Protein AF-A0A3D1VL21-F1 (afdb_monomer_lite)

Radius of gyration: 22.99 Å; chains: 1; bounding box: 66×50×60 Å

Foldseek 3Di:
DYDDDDDDDDDDDDDDDDDDDDDVVVVVVVVVVCVLDDDDPDPPPVCLVQDDDDPDDDDQQHWDWDDPDPDDSPPTDIDGPPDRDDADDLLLCLLLQLLQQLFAVWGKDFRHAPPDPDLSNCSQVQSVQQQWDWDDDGRIIITHHGAGDATEEECASPLLCQLSSLLSNQLGAAKHKYFAQDDDPVSVVVVVLSQVQCVQQVFHWDDDNGTIMGHHDNATAADEGSDDLDPSSQSSLLSNCSRHLDYHDDDPPHNCCVPPVCSVVVSVVVPRPSDD

Sequence (276 aa):
MEGYSASPAVCTMIQSHFPSPRNPICLTVKRCIMIIFRPIQGTVSALHSIAAQPEGCLTPGGVLFRNEGQGHPFSGQYILPNSIPHEGDWYYAAPFLCAGALAGKGVTVTGLQTDSVQNEKSILFCLALAGAQVKTKKENVSVSKGETYPIYIELKTCPRLMPLLAVTACGIEGKSTLSFPVQTEGEKEKTAALVALIASLGGTAKIISDGLEIHGTGALVGGKAQVNEDPDLMMAAVLASVISTSPVEIPKDDILTRIFPTFRAEWNRLQIDQNH

Secondary structure (DSSP, 8-state):
-----------------------TTHHHHHHHHHTT-S--TTTTGGGTTTT--STT---TT--EEE--SSS-TT--EEE--S----PPPHHHHHHHHHHHHHSTT-EEEES--TT---GGGGHHHHHHHTT-EEEEETTEEEEE-------EEE-TT-GGGHHHHHHHHHTSSEEEEEE-S---HHHHHHHHHHHHHHHHTT-EEEEETTEEEEEE-S-B--EE----S-HHHHHHHHHHTTTBSSPEE--SS-HHHHHSTTHHHHHHHT------

Structure (mmCIF, N/CA/C/O backbone):
data_AF-A0A3D1VL21-F1
#
_entry.id   AF-A0A3D1VL21-F1
#
loop_
_atom_site.group_PDB
_atom_site.id
_atom_site.type_symbol
_atom_site.label_atom_id
_atom_site.label_alt_id
_atom_site.label_comp_id
_atom_site.label_asym_id
_atom_site.label_entity_id
_atom_site.label_seq_id
_atom_site.pdbx_PDB_ins_code
_atom_site.Cartn_x
_atom_site.Cartn_y
_atom_site.Cartn_z
_atom_site.occupancy
_atom_site.B_iso_or_equiv
_atom_site.auth_seq_id
_atom_site.auth_comp_id
_atom_site.auth_asym_id
_atom_site.auth_atom_id
_atom_site.pdbx_PDB_model_num
ATOM 1 N N . MET A 1 1 ? 10.006 16.884 -44.157 1.00 28.58 1 MET A N 1
ATOM 2 C CA . MET A 1 1 ? 11.181 16.420 -44.919 1.00 28.58 1 MET A CA 1
ATOM 3 C C . MET A 1 1 ? 12.304 16.340 -43.898 1.00 28.58 1 MET A C 1
ATOM 5 O O . MET A 1 1 ? 12.585 17.354 -43.280 1.00 28.58 1 MET A O 1
ATOM 9 N N . GLU A 1 2 ? 12.580 15.148 -43.366 1.00 24.69 2 GLU A N 1
ATOM 10 C CA . GL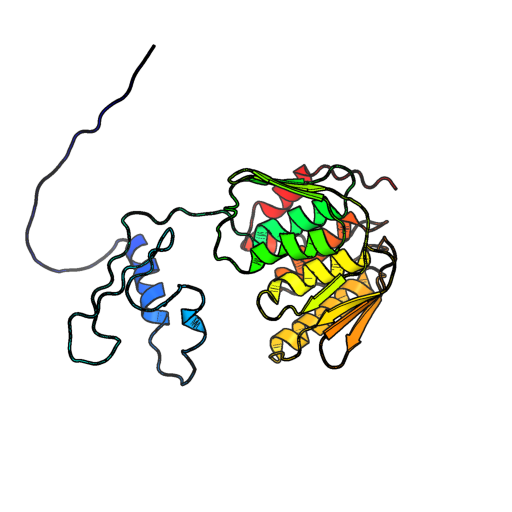U A 1 2 ? 13.505 14.148 -43.951 1.00 24.69 2 GLU A CA 1
ATOM 11 C C . GLU A 1 2 ? 14.975 14.606 -43.812 1.00 24.69 2 GLU A C 1
ATOM 13 O O . GLU A 1 2 ? 15.275 15.751 -44.117 1.00 24.69 2 GLU A O 1
ATOM 18 N N . GLY A 1 3 ? 15.924 13.791 -43.336 1.00 22.84 3 GLY A N 1
ATOM 19 C CA . GLY A 1 3 ? 15.842 12.362 -43.007 1.00 22.84 3 GLY A CA 1
ATOM 20 C C . GLY A 1 3 ? 17.021 11.850 -42.159 1.00 22.84 3 GLY A C 1
ATOM 21 O O . GLY A 1 3 ? 17.638 12.601 -41.412 1.00 22.84 3 GLY A O 1
ATOM 22 N N . TYR A 1 4 ? 17.264 10.540 -42.237 1.00 24.58 4 TYR A N 1
ATOM 23 C CA . TYR A 1 4 ? 18.132 9.735 -41.357 1.00 24.58 4 TYR A CA 1
ATOM 24 C C . TYR A 1 4 ? 19.642 9.756 -41.702 1.00 24.58 4 TYR A C 1
ATOM 26 O O . TYR A 1 4 ? 20.025 10.112 -42.814 1.00 24.58 4 TYR A O 1
ATOM 34 N N . SER A 1 5 ? 20.443 9.147 -40.804 1.00 22.59 5 SER A N 1
ATOM 35 C CA . SER A 1 5 ? 21.818 8.608 -41.006 1.00 22.59 5 SER A CA 1
ATOM 36 C C . SER A 1 5 ? 22.988 9.625 -40.945 1.00 22.59 5 SER A C 1
ATOM 38 O O . SER A 1 5 ? 22.779 10.802 -41.201 1.00 22.59 5 SER A O 1
ATOM 40 N N . ALA A 1 6 ? 24.236 9.281 -40.573 1.00 22.47 6 ALA A N 1
ATOM 41 C CA . ALA A 1 6 ? 24.845 8.009 -40.136 1.00 22.47 6 ALA A CA 1
ATOM 42 C C . ALA A 1 6 ? 26.048 8.244 -39.173 1.00 22.47 6 ALA A C 1
ATOM 44 O O . ALA A 1 6 ? 26.537 9.362 -39.044 1.00 22.47 6 ALA A O 1
ATOM 45 N N . SER A 1 7 ? 26.561 7.174 -38.546 1.00 32.62 7 SER A N 1
ATOM 46 C CA . SER A 1 7 ? 27.879 7.131 -37.861 1.00 32.62 7 SER A CA 1
ATOM 47 C C . SER A 1 7 ? 29.050 7.206 -38.862 1.00 32.62 7 SER A C 1
ATOM 49 O O . SER A 1 7 ? 28.868 6.775 -40.004 1.00 32.62 7 SER A O 1
ATOM 51 N N . PRO A 1 8 ? 30.252 7.685 -38.463 1.00 26.92 8 PRO A N 1
ATOM 52 C CA . PRO A 1 8 ? 31.437 6.819 -38.645 1.00 26.92 8 PRO A CA 1
ATOM 53 C C . PRO A 1 8 ? 32.616 6.971 -37.642 1.00 26.92 8 PRO A C 1
ATOM 55 O O . PRO A 1 8 ? 33.025 8.082 -37.330 1.00 26.92 8 PRO A O 1
ATOM 58 N N . ALA A 1 9 ? 33.255 5.821 -37.336 1.00 22.77 9 ALA A N 1
ATOM 59 C CA . ALA A 1 9 ? 34.680 5.581 -36.970 1.00 22.77 9 ALA A CA 1
ATOM 60 C C . ALA A 1 9 ? 35.278 6.285 -35.711 1.00 22.77 9 ALA A C 1
ATOM 62 O O . ALA A 1 9 ? 34.884 7.379 -35.342 1.00 22.77 9 ALA A O 1
ATOM 63 N N . VAL A 1 10 ? 36.191 5.691 -34.919 1.00 22.95 10 VAL A N 1
ATOM 64 C CA . VAL A 1 10 ? 37.642 5.394 -35.134 1.00 22.95 10 VAL A CA 1
ATOM 65 C C . VAL A 1 10 ? 38.143 4.678 -33.835 1.00 22.95 10 VAL A C 1
ATOM 67 O O . VAL A 1 10 ? 37.663 5.053 -32.771 1.00 22.95 10 VAL A O 1
ATOM 70 N N . CYS A 1 11 ? 39.064 3.694 -33.740 1.00 20.92 11 CYS A N 1
ATOM 71 C CA . CYS A 1 11 ? 39.907 2.939 -34.690 1.00 20.92 11 CYS A CA 1
ATOM 72 C C . CYS A 1 11 ? 40.351 1.546 -34.134 1.00 20.92 11 CYS A C 1
ATOM 74 O O . CYS A 1 11 ? 40.317 1.319 -32.932 1.00 20.92 11 CYS A O 1
ATOM 76 N N . THR A 1 12 ? 40.833 0.684 -35.042 1.00 22.69 12 THR A N 1
ATOM 77 C CA . THR A 1 12 ? 41.956 -0.303 -35.021 1.00 22.69 12 THR A CA 1
ATOM 78 C C . THR A 1 12 ? 42.471 -1.023 -33.743 1.00 22.69 12 THR A C 1
ATOM 80 O O . THR A 1 12 ? 42.678 -0.445 -32.684 1.00 22.69 12 THR A O 1
ATOM 83 N N . MET A 1 13 ? 42.818 -2.310 -33.937 1.00 24.30 13 MET A N 1
ATOM 84 C CA . MET A 1 13 ? 43.454 -3.267 -33.003 1.00 24.30 13 MET A CA 1
ATOM 85 C C . MET A 1 13 ? 44.808 -2.847 -32.389 1.00 24.30 13 MET A C 1
ATOM 87 O O . MET A 1 13 ? 45.655 -2.320 -33.105 1.00 24.30 13 MET A O 1
ATOM 91 N N . ILE A 1 14 ? 45.086 -3.303 -31.153 1.00 21.84 14 ILE A N 1
ATOM 92 C CA . ILE A 1 14 ? 46.436 -3.659 -30.647 1.00 21.84 14 ILE A CA 1
ATOM 93 C C . ILE A 1 14 ? 46.346 -4.938 -29.781 1.00 21.84 14 ILE A C 1
ATOM 95 O O . ILE A 1 14 ? 45.373 -5.137 -29.055 1.00 21.84 14 ILE A O 1
ATOM 99 N N . GLN A 1 15 ? 47.354 -5.815 -29.870 1.00 21.95 15 GLN A N 1
ATOM 100 C CA . GLN A 1 15 ? 47.454 -7.087 -29.136 1.00 21.95 15 GLN A CA 1
ATOM 101 C C . GLN A 1 15 ? 48.057 -6.940 -27.722 1.00 21.95 15 GLN A C 1
ATOM 103 O O . GLN A 1 15 ? 48.915 -6.098 -27.489 1.00 21.95 15 GLN A O 1
ATOM 108 N N . SER A 1 16 ? 47.662 -7.850 -26.820 1.00 27.77 16 SER A N 1
ATOM 109 C CA . SER A 1 16 ? 48.425 -8.400 -25.675 1.00 27.77 16 SER A CA 1
ATOM 110 C C . SER A 1 16 ? 49.466 -7.527 -24.938 1.00 27.77 16 SER A C 1
ATOM 112 O O . SER A 1 16 ? 50.578 -7.357 -25.434 1.00 27.77 16 SER A O 1
ATOM 114 N N . HIS A 1 17 ? 49.185 -7.171 -23.677 1.00 22.23 17 HIS A N 1
ATOM 115 C CA . HIS A 1 17 ? 49.926 -7.585 -22.458 1.00 22.23 17 HIS A CA 1
ATOM 116 C C . HIS A 1 17 ? 49.347 -6.866 -21.216 1.00 22.23 17 HIS A C 1
ATOM 118 O O . HIS A 1 17 ? 48.951 -5.706 -21.294 1.00 22.23 17 HIS A O 1
ATOM 124 N N . PHE A 1 18 ? 49.295 -7.538 -20.058 1.00 29.48 18 PHE A N 1
ATOM 125 C CA . PHE A 1 18 ? 48.957 -6.899 -18.772 1.00 29.48 18 PHE A CA 1
ATOM 126 C C . PHE A 1 18 ? 50.100 -5.965 -18.333 1.00 29.48 18 PHE A C 1
ATOM 128 O O . PHE A 1 18 ? 51.261 -6.368 -18.413 1.00 29.48 18 PHE A O 1
ATOM 135 N N . PRO A 1 19 ? 49.798 -4.750 -17.832 1.00 26.19 19 PRO A N 1
ATOM 136 C CA . PRO A 1 19 ? 49.662 -4.591 -16.378 1.00 26.19 19 PRO A CA 1
ATOM 137 C C . PRO A 1 19 ? 48.550 -3.615 -15.924 1.00 26.19 19 PRO A C 1
ATOM 139 O O . PRO A 1 19 ? 47.963 -2.870 -16.700 1.00 26.19 19 PRO A O 1
ATOM 142 N N . SER A 1 20 ? 48.256 -3.629 -14.620 1.00 26.70 20 SER A N 1
ATOM 143 C CA . SER A 1 20 ? 47.358 -2.672 -13.933 1.00 26.70 20 SER A CA 1
ATOM 144 C C . SER A 1 20 ? 48.108 -1.386 -13.500 1.00 26.70 20 SER A C 1
ATOM 146 O O . SER A 1 20 ? 49.334 -1.389 -13.622 1.00 26.70 20 SER A O 1
ATOM 148 N N . PRO A 1 21 ? 47.477 -0.350 -12.883 1.00 42.19 21 PRO A N 1
ATOM 149 C CA . PRO A 1 21 ? 46.052 -0.170 -12.546 1.00 42.19 21 PRO A CA 1
ATOM 150 C C . PRO A 1 21 ? 45.477 1.244 -12.863 1.00 42.19 21 PRO A C 1
ATOM 152 O O . PRO A 1 21 ? 46.169 2.112 -13.379 1.00 42.19 21 PRO A O 1
ATOM 155 N N . ARG A 1 22 ? 44.237 1.485 -12.387 1.00 29.78 22 ARG A N 1
ATOM 156 C CA . ARG A 1 22 ? 43.481 2.764 -12.249 1.00 29.78 22 ARG A CA 1
ATOM 157 C C . ARG A 1 22 ? 42.475 3.095 -13.362 1.00 29.78 22 ARG A C 1
ATOM 159 O O . ARG A 1 22 ? 42.729 3.919 -14.230 1.00 29.78 22 ARG A O 1
ATOM 166 N N . ASN A 1 23 ? 41.260 2.561 -13.221 1.00 28.84 23 ASN A N 1
ATOM 167 C CA . ASN A 1 23 ? 40.044 3.219 -13.714 1.00 28.84 23 ASN A CA 1
ATOM 168 C C . ASN A 1 23 ? 38.844 2.794 -12.827 1.00 28.84 23 ASN A C 1
ATOM 170 O O . ASN A 1 23 ? 38.584 1.589 -12.733 1.00 28.84 23 ASN A O 1
ATOM 174 N N . PRO A 1 24 ? 38.150 3.705 -12.109 1.00 28.39 24 PRO A N 1
ATOM 175 C CA . PRO A 1 24 ? 37.246 3.324 -11.011 1.00 28.39 24 PRO A CA 1
ATOM 176 C C . PRO A 1 24 ? 35.958 2.608 -11.450 1.00 28.39 24 PRO A C 1
ATOM 178 O O . PRO A 1 24 ? 35.375 1.875 -10.656 1.00 28.39 24 PRO A O 1
ATOM 181 N N . ILE A 1 25 ? 35.544 2.744 -12.713 1.00 31.62 25 ILE A N 1
ATOM 182 C CA . ILE A 1 25 ? 34.299 2.154 -13.239 1.00 31.62 25 ILE A CA 1
ATOM 183 C C . ILE A 1 25 ? 34.390 0.615 -13.356 1.00 31.62 25 ILE A C 1
ATOM 185 O O . ILE A 1 25 ? 33.400 -0.091 -13.177 1.00 31.62 25 ILE A O 1
ATOM 189 N N . CYS A 1 26 ? 35.590 0.062 -13.570 1.00 27.66 26 CYS A N 1
ATOM 190 C CA . CYS A 1 26 ? 35.797 -1.384 -13.745 1.00 27.66 26 CYS A CA 1
ATOM 191 C C . CYS A 1 26 ? 35.662 -2.192 -12.430 1.00 27.66 26 CYS A C 1
ATOM 193 O O . CYS A 1 26 ? 35.469 -3.408 -12.451 1.00 27.66 26 CYS A O 1
ATOM 195 N N . LEU A 1 27 ? 35.748 -1.537 -11.265 1.00 26.14 27 LEU A N 1
ATOM 196 C CA . LEU A 1 27 ? 35.709 -2.205 -9.957 1.00 26.14 27 LEU A CA 1
ATOM 197 C C . LEU A 1 27 ? 34.295 -2.573 -9.488 1.00 26.14 27 LEU A C 1
ATOM 199 O O . LEU A 1 27 ? 34.150 -3.546 -8.747 1.00 26.14 27 LEU A O 1
ATOM 203 N N . THR A 1 28 ? 33.261 -1.850 -9.924 1.00 30.22 28 THR A N 1
ATOM 204 C CA . THR A 1 28 ? 31.874 -2.085 -9.485 1.00 30.22 28 THR A CA 1
ATOM 205 C C . THR A 1 28 ? 31.334 -3.406 -10.034 1.00 30.22 28 THR A C 1
ATOM 207 O O . THR A 1 28 ? 30.934 -4.271 -9.257 1.00 30.22 28 THR A O 1
ATOM 210 N N . VAL A 1 29 ? 31.449 -3.636 -11.348 1.00 30.91 29 VAL A N 1
ATOM 211 C CA . VAL A 1 29 ? 31.030 -4.900 -11.991 1.00 30.91 29 VAL A CA 1
ATOM 212 C C . VAL A 1 29 ? 31.827 -6.091 -11.443 1.00 30.91 29 VAL A C 1
ATOM 214 O O . VAL A 1 29 ? 31.270 -7.150 -11.153 1.00 30.91 29 VAL A O 1
ATOM 217 N N . LYS A 1 30 ? 33.133 -5.903 -11.203 1.00 25.52 30 LYS A N 1
ATOM 218 C CA . LYS A 1 30 ? 34.009 -6.946 -10.649 1.00 25.52 30 LYS A CA 1
ATOM 219 C C . LYS A 1 30 ? 33.686 -7.291 -9.186 1.00 25.52 30 LYS A C 1
ATOM 221 O O . LYS A 1 30 ? 33.921 -8.423 -8.770 1.00 25.52 30 LYS A O 1
ATOM 226 N N . ARG A 1 31 ? 33.114 -6.357 -8.411 1.00 23.89 31 ARG A N 1
ATOM 227 C CA . ARG A 1 31 ? 32.585 -6.624 -7.060 1.00 23.89 31 ARG A CA 1
ATOM 228 C C . ARG A 1 31 ? 31.262 -7.385 -7.089 1.00 23.89 31 ARG A C 1
ATOM 230 O O . ARG A 1 31 ? 31.136 -8.337 -6.327 1.00 23.89 31 ARG A O 1
ATOM 237 N N . CYS A 1 32 ? 30.328 -7.031 -7.974 1.00 30.30 32 CYS A N 1
ATOM 238 C CA . CYS A 1 32 ? 29.046 -7.737 -8.092 1.00 30.30 32 CYS A CA 1
ATOM 239 C C . CYS A 1 32 ? 29.228 -9.235 -8.391 1.00 30.30 32 CYS A C 1
ATOM 241 O O . CYS A 1 32 ? 28.560 -10.061 -7.779 1.00 30.30 32 CYS A O 1
ATOM 243 N N . ILE A 1 33 ? 30.189 -9.598 -9.248 1.00 33.44 33 ILE A N 1
ATOM 244 C CA . ILE A 1 33 ? 30.465 -11.004 -9.589 1.00 33.44 33 ILE A CA 1
ATOM 245 C C . ILE A 1 33 ? 31.157 -11.761 -8.435 1.00 33.44 33 ILE A C 1
ATOM 247 O O . ILE A 1 33 ? 30.841 -12.924 -8.193 1.00 33.44 33 ILE A O 1
ATOM 251 N N . MET A 1 34 ? 32.062 -11.129 -7.673 1.00 25.53 34 MET A N 1
ATOM 252 C CA . MET A 1 34 ? 32.751 -11.815 -6.562 1.00 25.53 34 MET A CA 1
ATOM 253 C C . MET A 1 34 ? 31.887 -12.031 -5.310 1.00 25.53 34 MET A C 1
ATOM 255 O O . MET A 1 34 ? 32.193 -12.926 -4.525 1.00 25.53 34 MET A O 1
ATOM 259 N N . ILE A 1 35 ? 30.813 -11.260 -5.105 1.00 31.09 35 ILE A N 1
ATOM 260 C CA . ILE A 1 35 ? 29.916 -11.440 -3.945 1.00 31.09 35 ILE A CA 1
ATOM 261 C C . ILE A 1 35 ? 29.153 -12.780 -4.010 1.00 31.09 35 ILE A C 1
ATOM 263 O O . ILE A 1 35 ? 28.755 -13.306 -2.974 1.00 31.09 35 ILE A O 1
ATOM 267 N N . ILE A 1 36 ? 29.038 -13.390 -5.195 1.00 35.31 36 ILE A N 1
ATOM 268 C CA . ILE A 1 36 ? 28.381 -14.692 -5.406 1.00 35.31 36 ILE A CA 1
ATOM 269 C C . ILE A 1 36 ? 29.229 -15.872 -4.873 1.00 35.31 36 ILE A C 1
ATOM 271 O O . ILE A 1 36 ? 28.694 -16.948 -4.615 1.00 35.31 36 ILE A O 1
ATOM 275 N N . PHE A 1 37 ? 30.537 -15.684 -4.637 1.00 33.97 37 PHE A N 1
ATOM 276 C CA . PHE A 1 37 ? 31.464 -16.762 -4.266 1.00 33.97 37 PHE A CA 1
ATOM 277 C C . PHE A 1 37 ? 32.124 -16.571 -2.888 1.00 33.97 37 PHE A C 1
ATOM 279 O O . PHE A 1 37 ? 33.331 -16.355 -2.762 1.00 33.97 37 PHE A O 1
ATOM 286 N N . ARG A 1 38 ? 31.337 -16.774 -1.824 1.00 23.94 38 ARG A N 1
ATOM 287 C CA . ARG A 1 38 ? 31.841 -17.296 -0.540 1.00 23.94 38 ARG A CA 1
ATOM 288 C C . ARG A 1 38 ? 31.058 -18.560 -0.159 1.00 23.94 38 ARG A C 1
ATOM 290 O O . ARG A 1 38 ? 29.834 -18.541 -0.253 1.00 23.94 38 ARG A O 1
ATOM 297 N N . PRO A 1 39 ? 31.724 -19.649 0.268 1.00 31.67 39 PRO A N 1
ATOM 298 C CA . PRO A 1 39 ? 31.051 -20.909 0.550 1.00 31.67 39 PRO A CA 1
ATOM 299 C C . PRO A 1 39 ? 30.358 -20.856 1.916 1.00 31.67 39 PRO A C 1
ATOM 301 O O . PRO A 1 39 ? 30.971 -21.111 2.949 1.00 31.67 39 PRO A O 1
ATOM 304 N N . ILE A 1 40 ? 29.066 -20.544 1.909 1.00 29.86 40 ILE A N 1
ATOM 305 C CA . ILE A 1 40 ? 28.139 -20.845 3.003 1.00 29.86 40 ILE A CA 1
ATOM 306 C C . ILE A 1 40 ? 26.951 -21.567 2.363 1.00 29.86 40 ILE A C 1
ATOM 308 O O . ILE A 1 40 ? 26.435 -21.127 1.336 1.00 29.86 40 ILE A O 1
ATOM 312 N N . GLN A 1 41 ? 26.556 -22.711 2.921 1.00 30.11 41 GLN A N 1
ATOM 313 C CA . GLN A 1 41 ? 25.464 -23.533 2.392 1.00 30.11 41 GLN A CA 1
ATOM 314 C C . GLN A 1 41 ? 24.144 -22.742 2.430 1.00 30.11 41 GLN A C 1
ATOM 316 O O . GLN A 1 41 ? 23.599 -22.507 3.503 1.00 30.11 41 GLN A O 1
ATOM 321 N N . GLY A 1 42 ? 23.649 -22.317 1.261 1.00 30.67 42 GLY A N 1
ATOM 322 C CA . GLY A 1 42 ? 22.428 -21.501 1.156 1.00 30.67 42 GLY A CA 1
ATOM 323 C C . GLY A 1 42 ? 22.097 -20.933 -0.234 1.00 30.67 42 GLY A C 1
ATOM 324 O O . GLY A 1 42 ? 21.006 -20.401 -0.431 1.00 30.67 42 GLY A O 1
ATOM 325 N N . THR A 1 43 ? 22.993 -21.041 -1.220 1.00 31.27 43 THR A N 1
ATOM 326 C CA . THR A 1 43 ? 22.831 -20.391 -2.536 1.00 31.27 43 THR A CA 1
ATOM 327 C C . THR A 1 43 ? 21.911 -21.152 -3.502 1.00 31.27 43 THR A C 1
ATOM 329 O O . THR A 1 43 ? 22.363 -21.696 -4.505 1.00 31.27 43 THR A O 1
ATOM 332 N N . VAL A 1 44 ? 20.604 -21.153 -3.226 1.00 28.98 44 VAL A N 1
ATOM 333 C CA . VAL A 1 44 ? 19.558 -21.492 -4.219 1.00 28.98 44 VAL A CA 1
ATOM 334 C C . VAL A 1 44 ? 18.663 -20.277 -4.513 1.00 28.98 44 VAL A C 1
ATOM 336 O O . VAL A 1 44 ? 18.262 -20.064 -5.653 1.00 28.98 44 VAL A O 1
ATOM 339 N N . SER A 1 45 ? 18.429 -19.404 -3.529 1.00 28.70 45 SER A N 1
ATOM 340 C CA . SER A 1 45 ? 17.455 -18.304 -3.642 1.00 28.70 45 SER A CA 1
ATOM 341 C C . SER A 1 45 ? 17.907 -17.093 -4.475 1.00 28.70 45 SER A C 1
ATOM 343 O O . SER A 1 45 ? 17.075 -16.274 -4.851 1.00 28.70 45 SER A O 1
ATOM 345 N N . ALA A 1 46 ? 19.202 -16.958 -4.787 1.00 29.45 46 ALA A N 1
ATOM 346 C CA . ALA A 1 46 ? 19.738 -15.800 -5.520 1.00 29.45 46 ALA A CA 1
ATOM 347 C C . ALA A 1 46 ? 19.578 -15.885 -7.056 1.00 29.45 46 ALA A C 1
ATOM 349 O O . ALA A 1 46 ? 19.828 -14.902 -7.747 1.00 29.45 46 ALA A O 1
ATOM 350 N N . LEU A 1 47 ? 19.166 -17.040 -7.594 1.00 29.23 47 LEU A N 1
ATOM 351 C CA . LEU A 1 47 ? 18.993 -17.269 -9.039 1.00 29.23 47 LEU A CA 1
ATOM 352 C C . LEU A 1 47 ? 17.554 -17.045 -9.540 1.00 29.23 47 LEU A C 1
ATOM 354 O O . LEU A 1 47 ? 17.303 -17.140 -10.735 1.00 29.23 47 LEU A O 1
ATOM 358 N N . HIS A 1 48 ? 16.602 -16.711 -8.663 1.00 30.20 48 HIS A N 1
ATOM 359 C CA . HIS A 1 48 ? 15.227 -16.400 -9.082 1.00 30.20 48 HIS A CA 1
ATOM 360 C C . HIS A 1 48 ? 15.036 -14.963 -9.602 1.00 30.20 48 HIS A C 1
ATOM 362 O O . HIS A 1 48 ? 14.042 -14.707 -10.274 1.00 30.20 48 HIS A O 1
ATOM 368 N N . SER A 1 49 ? 15.969 -14.034 -9.352 1.00 33.66 49 SER A N 1
ATOM 369 C CA . SER A 1 49 ? 15.916 -12.665 -9.903 1.00 33.66 49 SER A CA 1
ATOM 370 C C . SER A 1 49 ? 16.620 -12.505 -11.258 1.00 33.66 49 SER A C 1
ATOM 372 O O . SER A 1 49 ? 16.439 -11.488 -11.922 1.00 33.66 49 SER A O 1
ATOM 374 N N . ILE A 1 50 ? 17.394 -13.504 -11.696 1.00 35.69 50 ILE A N 1
ATOM 375 C CA . ILE A 1 50 ? 17.968 -13.589 -13.046 1.00 35.69 50 ILE A CA 1
ATOM 376 C C . ILE A 1 50 ? 17.561 -14.951 -13.599 1.00 35.69 50 ILE A C 1
ATOM 378 O O . ILE A 1 50 ? 18.204 -15.953 -13.305 1.00 35.69 50 ILE A O 1
ATOM 382 N N . ALA A 1 51 ? 16.458 -14.978 -14.349 1.00 31.81 51 ALA A N 1
ATOM 383 C CA . ALA A 1 51 ? 15.753 -16.194 -14.747 1.00 31.81 51 ALA A CA 1
ATOM 384 C C . ALA A 1 51 ? 16.660 -17.255 -15.407 1.00 31.81 51 ALA A C 1
ATOM 386 O O . ALA A 1 51 ? 16.923 -17.217 -16.608 1.00 31.81 51 ALA A O 1
ATOM 387 N N . ALA A 1 52 ? 17.074 -18.249 -14.621 1.00 31.16 52 ALA A N 1
ATOM 388 C CA . ALA A 1 52 ? 17.685 -19.477 -15.110 1.00 31.16 52 ALA A CA 1
ATOM 389 C C . ALA A 1 52 ? 16.583 -20.499 -15.437 1.00 31.16 52 ALA A C 1
ATOM 391 O O . ALA A 1 52 ? 16.228 -21.339 -14.610 1.00 31.16 52 ALA A O 1
ATOM 392 N N . GLN A 1 53 ? 16.014 -20.406 -16.642 1.00 33.62 53 GLN A N 1
ATOM 393 C CA . GLN A 1 53 ? 15.197 -21.477 -17.224 1.00 33.62 53 GLN A CA 1
ATOM 394 C C . GLN A 1 53 ? 16.047 -22.385 -18.135 1.00 33.62 53 GLN A C 1
ATOM 396 O O . GLN A 1 53 ? 17.139 -21.977 -18.539 1.00 33.62 53 GLN A O 1
ATOM 401 N N . PRO A 1 54 ? 15.592 -23.620 -18.438 1.00 30.66 54 PRO A N 1
ATOM 402 C CA . PRO A 1 54 ? 16.343 -24.556 -19.271 1.00 30.66 54 PRO A CA 1
ATOM 403 C C . PRO A 1 54 ? 16.590 -24.024 -20.689 1.00 30.66 54 PRO A C 1
ATOM 405 O O . PRO A 1 54 ? 15.938 -23.084 -21.147 1.00 30.66 54 PRO A O 1
ATOM 408 N N . GLU A 1 55 ? 17.538 -24.658 -21.377 1.00 34.03 55 GLU A N 1
ATOM 409 C CA . GLU A 1 55 ? 18.054 -24.257 -22.689 1.00 34.03 55 GLU A CA 1
ATOM 410 C C . GLU A 1 55 ? 16.956 -23.854 -23.695 1.00 34.03 55 GLU A C 1
ATOM 412 O O . GLU A 1 55 ? 16.061 -24.636 -24.012 1.00 34.03 55 GLU A O 1
ATOM 417 N N . GLY A 1 56 ? 17.061 -22.633 -24.238 1.00 34.03 56 GLY A N 1
ATOM 418 C CA . GLY A 1 56 ? 16.273 -22.177 -25.393 1.00 34.03 56 GLY A CA 1
ATOM 419 C C . GLY A 1 56 ? 15.294 -21.019 -25.161 1.00 34.03 56 GLY A C 1
ATOM 420 O O . GLY A 1 56 ? 14.776 -20.488 -26.142 1.00 34.03 56 GLY A O 1
ATOM 421 N N . CYS A 1 57 ? 15.048 -20.576 -23.923 1.00 29.42 57 CYS A N 1
ATOM 422 C CA . CYS A 1 57 ? 14.107 -19.477 -23.667 1.00 29.42 57 CYS A CA 1
ATOM 423 C C . CYS A 1 57 ? 14.788 -18.091 -23.689 1.00 29.42 57 CYS A C 1
ATOM 425 O O . CYS A 1 57 ? 15.565 -17.757 -22.797 1.00 29.42 57 CYS A O 1
ATOM 427 N N . LEU A 1 58 ? 14.471 -17.262 -24.691 1.00 36.94 58 LEU A N 1
ATOM 428 C CA . LEU A 1 58 ? 14.903 -15.859 -24.771 1.00 36.94 58 LEU A CA 1
ATOM 429 C C . LEU A 1 58 ? 13.870 -14.937 -24.106 1.00 36.94 58 LEU A C 1
ATOM 431 O O . LEU A 1 58 ? 12.790 -14.721 -24.652 1.00 36.94 58 LEU A O 1
ATOM 435 N N . THR A 1 59 ? 14.213 -14.347 -22.961 1.00 36.00 59 THR A N 1
ATOM 436 C CA . THR A 1 59 ? 13.490 -13.196 -22.392 1.00 36.00 59 THR A CA 1
ATOM 437 C C . THR A 1 59 ? 14.098 -11.869 -22.873 1.00 36.00 59 THR A C 1
ATOM 439 O O . THR A 1 59 ? 15.280 -11.829 -23.239 1.00 36.00 59 THR A O 1
ATOM 442 N N . PRO A 1 60 ? 13.344 -10.751 -22.862 1.00 32.16 60 PRO A N 1
ATOM 443 C CA . PRO A 1 60 ? 13.915 -9.422 -23.073 1.00 32.16 60 PRO A CA 1
ATOM 444 C C . PRO A 1 60 ? 15.004 -9.138 -22.023 1.00 32.16 60 PRO A C 1
ATOM 446 O O . PRO A 1 60 ? 14.738 -9.160 -20.826 1.00 32.16 60 PRO A O 1
ATOM 449 N N . GLY A 1 61 ? 16.247 -8.921 -22.469 1.00 44.19 61 GLY A N 1
ATOM 450 C CA . GLY A 1 61 ? 17.416 -8.766 -21.587 1.00 44.19 61 GLY A CA 1
ATOM 451 C C . GLY A 1 61 ? 18.126 -10.069 -21.180 1.00 44.19 61 GLY A C 1
ATOM 452 O O . GLY A 1 61 ? 19.062 -10.016 -20.385 1.00 44.19 61 GLY A O 1
ATOM 453 N N . GLY A 1 62 ? 17.716 -11.223 -21.719 1.00 40.66 62 GLY A N 1
ATOM 454 C CA . GLY A 1 62 ? 18.233 -12.540 -21.340 1.00 40.66 62 GLY A CA 1
ATOM 455 C C . GLY A 1 62 ? 19.752 -12.705 -21.483 1.00 40.66 62 GLY A C 1
ATOM 456 O O . GLY A 1 62 ? 20.333 -12.454 -22.540 1.00 40.66 62 GLY A O 1
ATOM 457 N N . VAL A 1 63 ? 20.385 -13.200 -20.416 1.00 43.12 63 VAL A N 1
ATOM 458 C CA . VAL A 1 63 ? 21.756 -13.726 -20.451 1.00 43.12 63 VAL A CA 1
ATOM 459 C C . VAL A 1 63 ? 21.720 -15.099 -21.111 1.00 43.12 63 VAL A C 1
ATOM 461 O O . VAL A 1 63 ? 21.024 -15.996 -20.637 1.00 43.12 63 VAL A O 1
ATOM 464 N N . LEU A 1 64 ? 22.477 -15.285 -22.192 1.00 42.12 64 LEU A N 1
ATOM 465 C CA . LEU A 1 64 ? 22.574 -16.587 -22.847 1.00 42.12 64 LEU A CA 1
ATOM 466 C C . LEU A 1 64 ? 23.552 -17.479 -22.079 1.00 42.12 64 LEU A C 1
ATOM 468 O O . LEU A 1 64 ? 24.770 -17.302 -22.148 1.00 42.12 64 LEU A O 1
ATOM 472 N N . PHE A 1 65 ? 22.999 -18.454 -21.361 1.00 49.00 65 PHE A N 1
ATOM 473 C CA . PHE A 1 65 ? 23.753 -19.558 -20.782 1.00 49.00 65 PHE A CA 1
ATOM 474 C C . PHE A 1 65 ? 24.054 -20.583 -21.877 1.00 49.00 65 PHE A C 1
ATOM 476 O O . PHE A 1 65 ? 23.134 -21.165 -22.453 1.00 49.00 65 PHE A O 1
ATOM 483 N N . ARG A 1 66 ? 25.337 -20.831 -22.154 1.00 41.78 66 ARG A N 1
ATOM 484 C CA . ARG A 1 66 ? 25.764 -21.971 -22.970 1.00 41.78 66 ARG A CA 1
ATOM 485 C C . ARG A 1 66 ? 26.781 -22.805 -22.199 1.00 41.78 66 ARG A C 1
ATOM 487 O O . ARG A 1 66 ? 27.853 -22.317 -21.844 1.00 41.78 66 ARG A O 1
ATOM 494 N N . ASN A 1 67 ? 26.440 -24.067 -21.965 1.00 42.25 67 ASN A N 1
ATOM 495 C CA . ASN A 1 67 ? 27.367 -25.051 -21.431 1.00 42.25 67 ASN A CA 1
ATOM 496 C C . ASN A 1 67 ? 28.068 -25.764 -22.600 1.00 42.25 67 ASN A C 1
ATOM 498 O O . ASN A 1 67 ? 27.430 -26.504 -23.341 1.00 42.25 67 ASN A O 1
ATOM 502 N N . GLU A 1 68 ? 29.368 -25.530 -22.781 1.00 44.47 68 GLU A N 1
ATOM 503 C CA . GLU A 1 68 ? 30.180 -26.175 -23.830 1.00 44.47 68 GLU A CA 1
ATOM 504 C C . GLU A 1 68 ? 31.114 -27.263 -23.253 1.00 44.47 68 GLU A C 1
ATOM 506 O O . GLU A 1 68 ? 32.224 -27.463 -23.743 1.00 44.47 68 GLU A O 1
ATOM 511 N N . GLY A 1 69 ? 30.694 -27.981 -22.199 1.00 43.06 69 GLY A N 1
ATOM 512 C CA . GLY A 1 69 ? 31.514 -29.035 -21.594 1.00 43.06 69 GLY A CA 1
ATOM 513 C C . GLY A 1 69 ? 30.754 -30.169 -20.899 1.00 43.06 69 GLY A C 1
ATOM 514 O O . GLY A 1 69 ? 29.767 -29.964 -20.197 1.00 43.06 69 GLY A O 1
ATOM 515 N N . GLN A 1 70 ? 31.293 -31.386 -21.022 1.00 44.59 70 GLN A N 1
ATOM 516 C CA . GLN A 1 70 ? 30.984 -32.527 -20.149 1.00 44.59 70 GLN A CA 1
ATOM 517 C C . GLN A 1 70 ? 31.719 -32.332 -18.805 1.00 44.59 70 GLN A C 1
ATOM 519 O O . GLN A 1 70 ? 32.744 -32.958 -18.540 1.00 44.59 70 GLN A O 1
ATOM 524 N N . GLY A 1 71 ? 31.244 -31.388 -17.990 1.00 48.12 71 GLY A N 1
ATOM 525 C CA . GLY A 1 71 ? 31.873 -30.967 -16.734 1.00 48.12 71 GLY A CA 1
ATOM 526 C C . GLY A 1 71 ? 30.924 -30.144 -15.857 1.00 48.12 71 GLY A C 1
ATOM 527 O O . GLY A 1 71 ? 29.812 -29.828 -16.273 1.00 48.12 71 GLY A O 1
ATOM 528 N N . HIS A 1 72 ? 31.341 -29.840 -14.620 1.00 41.81 72 HIS A N 1
ATOM 529 C CA . HIS A 1 72 ? 30.504 -29.188 -13.598 1.00 41.81 72 HIS A CA 1
ATOM 530 C C . HIS A 1 72 ? 29.711 -27.967 -14.124 1.00 41.81 72 HIS A C 1
ATOM 532 O O . HIS A 1 72 ? 30.281 -27.144 -14.840 1.00 41.81 72 HIS A O 1
ATOM 538 N N . PRO A 1 73 ? 28.450 -27.758 -13.684 1.00 48.53 73 PRO A N 1
ATOM 539 C CA . PRO A 1 73 ? 27.498 -26.794 -14.270 1.00 48.53 73 PRO A CA 1
ATOM 540 C C . PRO A 1 73 ? 27.846 -25.299 -14.091 1.00 48.53 73 PRO A C 1
ATOM 542 O O . PRO A 1 73 ? 27.007 -24.435 -14.324 1.00 48.53 73 PRO A O 1
ATOM 545 N N . PHE A 1 74 ? 29.074 -24.981 -13.679 1.00 48.56 74 PHE A N 1
ATOM 546 C CA . PHE A 1 74 ? 29.579 -23.625 -13.460 1.00 48.56 74 PHE A CA 1
ATOM 547 C C . PHE A 1 74 ? 30.758 -23.253 -14.382 1.00 48.56 74 PHE A C 1
ATOM 549 O O . PHE A 1 74 ? 31.226 -22.116 -14.335 1.00 48.56 74 PHE A O 1
ATOM 556 N N . SER A 1 75 ? 31.237 -24.170 -15.235 1.00 42.25 75 SER A N 1
ATOM 557 C CA . SER A 1 75 ? 32.268 -23.893 -16.248 1.00 42.25 75 SER A CA 1
ATOM 558 C C . SER A 1 75 ? 31.646 -23.592 -17.618 1.00 42.25 75 SER A C 1
ATOM 560 O O . SER A 1 75 ? 31.639 -24.446 -18.501 1.00 42.25 75 SER A O 1
ATOM 562 N N . GLY A 1 76 ? 31.133 -22.373 -17.797 1.00 51.81 76 GLY A N 1
ATOM 563 C CA . GLY A 1 76 ? 30.581 -21.885 -19.067 1.00 51.81 76 GLY A CA 1
ATOM 564 C C . GLY A 1 76 ? 30.976 -20.434 -19.356 1.00 51.81 76 GLY A C 1
ATOM 565 O O . GLY A 1 76 ? 31.358 -19.694 -18.446 1.00 51.81 76 GLY A O 1
ATOM 566 N N . GLN A 1 77 ? 30.894 -20.021 -20.624 1.00 50.69 77 GLN A N 1
ATOM 567 C CA . GLN A 1 77 ? 31.009 -18.609 -21.001 1.00 50.69 77 GLN A CA 1
ATOM 568 C C . GLN A 1 77 ? 29.641 -17.926 -20.901 1.00 50.69 77 GLN A C 1
ATOM 570 O O . GLN A 1 77 ? 28.632 -18.462 -21.355 1.00 50.69 77 GLN A O 1
ATOM 575 N N . TYR A 1 78 ? 29.623 -16.719 -20.336 1.00 55.34 78 TYR A N 1
ATOM 576 C CA . TYR A 1 78 ? 28.423 -15.891 -20.226 1.00 55.34 78 TYR A CA 1
ATOM 577 C C . TYR A 1 78 ? 28.423 -14.856 -21.347 1.00 55.34 78 TYR A C 1
ATOM 579 O O . TYR A 1 78 ? 29.310 -14.001 -21.394 1.00 55.34 78 TYR A O 1
ATOM 587 N N . ILE A 1 79 ? 27.422 -14.907 -22.227 1.00 58.41 79 ILE A N 1
ATOM 588 C CA . ILE A 1 79 ? 27.211 -13.875 -23.246 1.00 58.41 79 ILE A CA 1
ATOM 589 C C . ILE A 1 79 ? 26.122 -12.934 -22.732 1.00 58.41 79 ILE A C 1
ATOM 591 O O . ILE A 1 79 ? 24.937 -13.274 -22.715 1.00 58.41 79 ILE A O 1
ATOM 595 N N . LEU A 1 80 ? 26.543 -11.749 -22.286 1.00 52.16 80 LEU A N 1
ATOM 596 C CA . LEU A 1 80 ? 25.638 -10.645 -21.973 1.00 52.16 80 LEU A CA 1
ATOM 597 C C . LEU A 1 80 ? 25.254 -9.918 -23.273 1.00 52.16 80 LEU A C 1
ATOM 599 O O . LEU A 1 80 ? 26.123 -9.729 -24.129 1.00 52.16 80 LEU A O 1
ATOM 603 N N . PRO A 1 81 ? 23.996 -9.473 -23.437 1.00 60.50 81 PRO A N 1
ATOM 604 C CA . PRO A 1 81 ? 23.631 -8.597 -24.544 1.00 60.50 81 PRO A CA 1
ATOM 605 C C . PRO A 1 81 ? 24.352 -7.243 -24.427 1.00 60.50 81 PRO A C 1
ATOM 607 O O . PRO A 1 81 ? 24.607 -6.751 -23.328 1.00 60.50 81 PRO A O 1
ATOM 610 N N . ASN A 1 82 ? 24.639 -6.610 -25.570 1.00 58.50 82 ASN A N 1
ATOM 611 C CA . ASN A 1 82 ? 25.349 -5.319 -25.634 1.00 58.50 82 ASN A CA 1
ATOM 612 C C . ASN A 1 82 ? 24.618 -4.173 -24.903 1.00 58.50 82 ASN A C 1
ATOM 614 O O . ASN A 1 82 ? 25.235 -3.168 -24.552 1.00 58.50 82 ASN A O 1
ATOM 618 N N . SER A 1 83 ? 23.312 -4.318 -24.682 1.00 50.88 83 SER A N 1
ATOM 619 C CA . SER A 1 83 ? 22.500 -3.466 -23.821 1.00 50.88 83 SER A CA 1
ATOM 620 C C . SER A 1 83 ? 21.346 -4.278 -23.231 1.00 50.88 83 SER A C 1
ATOM 622 O O . SER A 1 83 ? 20.721 -5.084 -23.921 1.00 50.88 83 SER A O 1
ATOM 624 N N . ILE A 1 84 ? 21.049 -4.050 -21.952 1.00 57.91 84 ILE A N 1
ATOM 625 C CA . ILE A 1 84 ? 19.811 -4.504 -21.310 1.00 57.91 84 ILE A CA 1
ATOM 626 C C . ILE A 1 84 ? 18.901 -3.269 -21.232 1.00 57.91 84 ILE A C 1
ATOM 628 O O . ILE A 1 84 ? 19.344 -2.254 -20.684 1.00 57.91 84 ILE A O 1
ATOM 632 N N . PRO A 1 85 ? 17.676 -3.293 -21.790 1.00 57.47 85 PRO A N 1
ATOM 633 C CA . PRO A 1 85 ? 16.727 -2.199 -21.614 1.00 57.47 85 PRO A CA 1
ATOM 634 C C . PRO A 1 85 ? 16.398 -2.054 -20.127 1.00 57.47 85 PRO A C 1
ATOM 636 O O . PRO A 1 85 ? 15.975 -3.019 -19.496 1.00 57.47 85 PRO A O 1
ATOM 639 N N . HIS A 1 86 ? 16.600 -0.866 -19.561 1.00 67.25 86 HIS A N 1
ATOM 640 C CA . HIS A 1 86 ? 16.242 -0.608 -18.170 1.00 67.25 86 HIS A CA 1
ATOM 641 C C . HIS A 1 86 ? 14.773 -0.187 -18.110 1.00 67.25 86 HIS A C 1
ATOM 643 O O . HIS A 1 86 ? 14.438 0.955 -18.420 1.00 67.25 86 HIS A O 1
ATOM 649 N N . GLU A 1 87 ? 13.895 -1.116 -17.741 1.00 82.69 87 GLU A N 1
ATOM 650 C CA . GLU A 1 87 ? 12.507 -0.782 -17.424 1.00 82.69 87 GLU A CA 1
ATOM 651 C C . GLU A 1 87 ? 12.400 0.028 -16.120 1.00 82.69 87 GLU A C 1
ATOM 653 O O . GLU A 1 87 ? 13.349 0.111 -15.332 1.00 82.69 87 GLU A O 1
ATOM 658 N N . GLY A 1 88 ? 11.242 0.647 -15.895 1.00 84.75 88 GLY A N 1
ATOM 659 C CA . GLY A 1 88 ? 10.900 1.251 -14.614 1.00 84.75 88 GLY A CA 1
ATOM 660 C C . GLY A 1 88 ? 10.783 0.203 -13.504 1.00 84.75 88 GLY A C 1
ATOM 661 O O . GLY A 1 88 ? 10.412 -0.949 -13.732 1.00 84.75 88 GLY A O 1
ATOM 662 N N . ASP A 1 89 ? 11.101 0.619 -12.284 1.00 90.19 89 ASP A N 1
ATOM 663 C CA . ASP A 1 89 ? 11.024 -0.228 -11.098 1.00 90.19 89 ASP A CA 1
ATOM 664 C C . ASP A 1 89 ? 9.573 -0.272 -10.576 1.00 90.19 89 ASP A C 1
ATOM 666 O O . ASP A 1 89 ? 8.998 0.745 -10.172 1.00 90.19 89 ASP A O 1
ATOM 670 N N . TRP A 1 90 ? 8.964 -1.460 -10.604 1.00 94.19 90 TRP A N 1
ATOM 671 C CA . TRP A 1 90 ? 7.581 -1.682 -10.178 1.00 94.19 90 TRP A CA 1
ATOM 672 C C . TRP A 1 90 ? 7.392 -1.529 -8.667 1.00 94.19 90 TRP A C 1
ATOM 674 O O . TRP A 1 90 ? 6.302 -1.160 -8.231 1.00 94.19 90 TRP A O 1
ATOM 684 N N . TYR A 1 91 ? 8.433 -1.767 -7.866 1.00 91.75 91 TYR A N 1
ATOM 685 C CA . TYR A 1 91 ? 8.405 -1.566 -6.420 1.00 91.75 91 TYR A CA 1
ATOM 686 C C . TYR A 1 91 ? 8.352 -0.071 -6.074 1.00 91.75 91 TYR A C 1
ATOM 688 O O . TYR A 1 91 ? 7.496 0.340 -5.290 1.00 91.75 91 TYR A O 1
ATOM 696 N N . TYR A 1 92 ? 9.182 0.763 -6.707 1.00 92.31 92 TYR A N 1
ATOM 697 C CA . TYR A 1 92 ? 9.134 2.216 -6.504 1.00 92.31 92 TYR A CA 1
ATOM 698 C C . TYR A 1 92 ? 7.907 2.878 -7.150 1.00 92.31 92 TYR A C 1
ATOM 700 O O . TYR A 1 92 ? 7.471 3.932 -6.686 1.00 92.31 92 TYR A O 1
ATOM 708 N N . ALA A 1 93 ? 7.309 2.263 -8.175 1.00 94.81 93 ALA A N 1
ATOM 709 C CA . ALA A 1 93 ? 6.042 2.711 -8.751 1.00 94.81 93 ALA A CA 1
ATOM 710 C C . ALA A 1 93 ? 4.807 2.332 -7.913 1.00 94.81 93 ALA A C 1
ATOM 712 O O . ALA A 1 93 ? 3.820 3.072 -7.913 1.00 94.81 93 ALA A O 1
ATOM 713 N N . ALA A 1 94 ? 4.842 1.209 -7.189 1.00 96.94 94 ALA A N 1
ATOM 714 C CA . ALA A 1 94 ? 3.714 0.695 -6.412 1.00 96.94 94 ALA A CA 1
ATOM 715 C C . ALA A 1 94 ? 3.010 1.732 -5.503 1.00 96.94 94 ALA A C 1
ATOM 717 O O . ALA A 1 94 ? 1.784 1.813 -5.597 1.00 96.94 94 ALA A O 1
ATOM 718 N N . PRO A 1 95 ? 3.688 2.573 -4.686 1.00 96.19 95 PRO A N 1
ATOM 719 C CA . PRO A 1 95 ? 2.988 3.552 -3.845 1.00 96.19 95 PRO A CA 1
ATOM 720 C C . PRO A 1 95 ? 2.209 4.595 -4.663 1.00 96.19 95 PRO A C 1
ATOM 722 O O . PRO A 1 95 ? 1.130 5.008 -4.248 1.00 96.19 95 PRO A O 1
ATOM 725 N N . PHE A 1 96 ? 2.698 4.985 -5.847 1.00 95.81 96 PHE A N 1
ATOM 726 C CA . PHE A 1 96 ? 1.998 5.909 -6.749 1.00 95.81 96 PHE A CA 1
ATOM 727 C C . PHE A 1 96 ? 0.743 5.265 -7.355 1.00 95.81 96 PHE A C 1
ATOM 729 O O . PHE A 1 96 ? -0.297 5.910 -7.477 1.00 95.81 96 PHE A O 1
ATOM 736 N N . LEU A 1 97 ? 0.819 3.976 -7.695 1.00 97.12 97 LEU A N 1
ATOM 737 C CA . LEU A 1 97 ? -0.317 3.205 -8.207 1.00 97.12 97 LEU A CA 1
ATOM 738 C C . LEU A 1 97 ? -1.383 2.992 -7.117 1.00 97.12 97 LEU A C 1
ATOM 740 O O . LEU A 1 97 ? -2.569 3.184 -7.386 1.00 97.12 97 LEU A O 1
ATOM 744 N N . CYS A 1 98 ? -0.976 2.696 -5.876 1.00 97.62 98 CYS A N 1
ATOM 745 C CA . CYS A 1 98 ? -1.881 2.657 -4.723 1.00 97.62 98 CYS A CA 1
ATOM 746 C C . CYS A 1 98 ? -2.529 4.022 -4.457 1.00 97.62 98 CYS A C 1
ATOM 748 O O . CYS A 1 98 ? -3.737 4.092 -4.244 1.00 97.62 98 CYS A O 1
ATOM 750 N N . ALA A 1 99 ? -1.766 5.119 -4.531 1.00 95.88 99 ALA A N 1
ATOM 751 C CA . ALA A 1 99 ? -2.322 6.466 -4.416 1.00 95.88 99 ALA A CA 1
ATOM 752 C C . ALA A 1 99 ? -3.384 6.730 -5.496 1.00 95.88 99 ALA A C 1
ATOM 754 O O . ALA A 1 99 ? -4.429 7.294 -5.191 1.00 95.88 99 ALA A O 1
ATOM 755 N N . GLY A 1 100 ? -3.175 6.251 -6.728 1.00 94.94 100 GLY A N 1
ATOM 756 C CA . GLY A 1 100 ? -4.177 6.301 -7.796 1.00 94.94 100 GLY A CA 1
ATOM 757 C C . GLY A 1 100 ? -5.453 5.507 -7.502 1.00 94.94 100 GLY A C 1
ATOM 758 O O . GLY A 1 100 ? -6.536 5.961 -7.859 1.00 94.94 100 GLY A O 1
ATOM 759 N N . ALA A 1 101 ? -5.355 4.363 -6.822 1.00 95.81 101 ALA A N 1
ATOM 760 C CA . ALA A 1 101 ? -6.516 3.576 -6.398 1.00 95.81 101 ALA A CA 1
ATOM 761 C C . ALA A 1 101 ? -7.319 4.236 -5.260 1.00 95.81 101 ALA A C 1
ATOM 763 O O . ALA A 1 101 ? -8.534 4.066 -5.190 1.00 95.81 101 ALA A O 1
ATOM 764 N N . LEU A 1 102 ? -6.653 4.992 -4.381 1.00 93.56 102 LEU A N 1
ATOM 765 C CA . LEU A 1 102 ? -7.266 5.628 -3.207 1.00 93.56 102 LEU A CA 1
ATOM 766 C C . LEU A 1 102 ? -7.780 7.053 -3.492 1.00 93.56 102 LEU A C 1
ATOM 768 O O . LEU A 1 102 ? -8.817 7.453 -2.956 1.00 93.56 102 LEU A O 1
ATOM 772 N N . ALA A 1 103 ? -7.085 7.812 -4.347 1.00 82.00 103 ALA A N 1
ATOM 773 C CA . ALA A 1 103 ? -7.375 9.2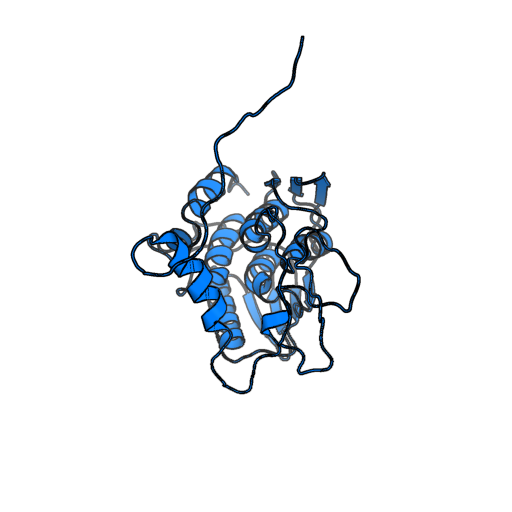12 -4.660 1.00 82.00 103 ALA A CA 1
ATOM 774 C C . ALA A 1 103 ? -8.282 9.389 -5.892 1.00 82.00 103 ALA A C 1
ATOM 776 O O . ALA A 1 103 ? -8.159 8.697 -6.903 1.00 82.00 103 ALA A O 1
ATOM 777 N N . GLY A 1 104 ? -9.160 10.398 -5.850 1.00 71.06 104 GLY A N 1
ATOM 778 C CA . GLY A 1 104 ? -10.198 10.603 -6.871 1.00 71.06 104 GLY A CA 1
ATOM 779 C C . GLY A 1 104 ? -9.706 10.974 -8.280 1.00 71.06 104 GLY A C 1
ATOM 780 O O . GLY A 1 104 ? -10.386 10.662 -9.252 1.00 71.06 104 GLY A O 1
ATOM 781 N N . LYS A 1 105 ? -8.533 11.611 -8.423 1.00 78.19 105 LYS A N 1
ATOM 782 C CA . LYS A 1 105 ? -7.990 12.020 -9.740 1.00 78.19 105 LYS A CA 1
ATOM 783 C C . LYS A 1 105 ? -7.276 10.889 -10.498 1.00 78.19 105 LYS A C 1
ATOM 785 O O . LYS A 1 105 ? -7.051 11.022 -11.700 1.00 78.19 105 LYS A O 1
ATOM 790 N N . GLY A 1 106 ? -6.942 9.787 -9.820 1.00 89.44 106 GLY A N 1
ATOM 791 C CA . GLY A 1 106 ? -6.087 8.727 -10.357 1.00 89.44 106 GLY A CA 1
ATOM 792 C C . GLY A 1 106 ? -4.633 9.159 -10.590 1.00 89.44 106 GLY A C 1
ATOM 793 O O . GLY A 1 106 ? -4.277 10.332 -10.493 1.00 89.44 106 GLY A O 1
ATOM 794 N N . VAL A 1 107 ? -3.775 8.187 -10.893 1.00 93.81 107 VAL A N 1
ATOM 795 C CA . VAL A 1 107 ? -2.337 8.372 -11.137 1.00 93.81 107 VAL A CA 1
ATOM 796 C C . VAL A 1 107 ? -1.925 7.575 -12.371 1.00 93.81 107 VAL A C 1
ATOM 798 O O . VAL A 1 107 ? -2.428 6.478 -12.608 1.00 93.81 107 VAL A O 1
ATOM 801 N N . THR A 1 108 ? -1.008 8.120 -13.173 1.00 93.81 108 THR A N 1
ATOM 802 C CA . THR A 1 108 ? -0.369 7.401 -14.285 1.00 93.81 108 THR A CA 1
ATOM 803 C C . THR A 1 108 ? 1.137 7.390 -14.093 1.00 93.81 108 THR A C 1
ATOM 805 O O . THR A 1 108 ? 1.748 8.451 -13.993 1.00 93.81 108 THR A O 1
ATOM 808 N N . VAL A 1 109 ? 1.728 6.197 -14.076 1.00 93.31 109 VAL A N 1
ATOM 809 C CA . VAL A 1 109 ? 3.180 5.991 -14.065 1.00 93.31 109 VAL A CA 1
ATOM 810 C C . VAL A 1 109 ? 3.626 5.567 -15.465 1.00 93.31 109 VAL A C 1
ATOM 812 O O . VAL A 1 109 ? 2.930 4.808 -16.144 1.00 93.31 109 VAL A O 1
ATOM 815 N N . THR A 1 110 ? 4.767 6.082 -15.916 1.00 92.06 110 THR A N 1
ATOM 816 C CA . THR A 1 110 ? 5.340 5.818 -17.243 1.00 92.06 110 THR A CA 1
ATOM 817 C C . THR A 1 110 ? 6.653 5.034 -17.127 1.00 92.06 110 THR A C 1
ATOM 819 O O . THR A 1 110 ? 7.272 5.001 -16.066 1.00 92.06 110 THR A O 1
ATOM 822 N N . GLY A 1 111 ? 7.071 4.368 -18.208 1.00 88.69 111 GLY A N 1
ATOM 823 C CA . GLY A 1 111 ? 8.275 3.526 -18.241 1.00 88.69 111 GLY A CA 1
ATOM 824 C C . GLY A 1 111 ? 8.102 2.105 -17.680 1.00 88.69 111 GLY A C 1
ATOM 825 O O . GLY A 1 111 ? 9.086 1.381 -17.571 1.00 88.69 111 GLY A O 1
ATOM 826 N N . LEU A 1 112 ? 6.882 1.679 -17.333 1.00 90.62 112 LEU A N 1
ATOM 827 C CA . LEU A 1 112 ? 6.609 0.359 -16.745 1.00 90.62 112 LEU A CA 1
ATOM 828 C C . LEU A 1 112 ? 6.205 -0.661 -17.815 1.00 90.62 112 LEU A C 1
ATOM 830 O O . LEU A 1 112 ? 5.116 -0.561 -18.382 1.00 90.62 112 LEU A O 1
ATOM 834 N N . GLN A 1 113 ? 7.044 -1.666 -18.080 1.00 89.19 113 GLN A N 1
ATOM 835 C CA . GLN A 1 113 ? 6.766 -2.663 -19.119 1.00 89.19 113 GLN A CA 1
ATOM 836 C C . GLN A 1 113 ? 5.696 -3.667 -18.666 1.00 89.19 113 GLN A C 1
ATOM 838 O O . GLN A 1 113 ? 5.816 -4.338 -17.639 1.00 89.19 113 GLN A O 1
ATOM 843 N N . THR A 1 114 ? 4.614 -3.799 -19.437 1.00 85.25 114 THR A N 1
ATOM 844 C CA . THR A 1 114 ? 3.482 -4.681 -19.091 1.00 85.25 114 THR A CA 1
ATOM 845 C C . THR A 1 114 ? 3.768 -6.176 -19.234 1.00 85.25 114 THR A C 1
ATOM 847 O O . THR A 1 114 ? 2.994 -7.002 -18.755 1.00 85.25 114 THR A O 1
ATOM 850 N N . ASP A 1 115 ? 4.892 -6.544 -19.833 1.00 86.25 115 ASP A N 1
ATOM 851 C CA . ASP A 1 115 ? 5.467 -7.887 -19.924 1.00 86.25 115 ASP A CA 1
ATOM 852 C C . ASP A 1 115 ? 6.634 -8.113 -18.939 1.00 86.25 115 ASP A C 1
ATOM 854 O O . ASP A 1 115 ? 7.208 -9.196 -18.927 1.00 86.25 115 ASP A O 1
ATOM 858 N N . SER A 1 116 ? 6.896 -7.160 -18.028 1.00 86.25 116 SER A N 1
ATOM 859 C CA . SER A 1 116 ? 7.926 -7.260 -16.979 1.00 86.25 116 SER A CA 1
ATOM 860 C C . SER A 1 116 ? 7.873 -8.561 -16.174 1.00 86.25 116 SER A C 1
ATOM 862 O O . SER A 1 116 ? 6.786 -9.075 -15.872 1.00 86.25 116 SER A O 1
ATOM 864 N N . VAL A 1 117 ? 9.064 -9.016 -15.778 1.00 86.56 117 VAL A N 1
ATOM 865 C CA . VAL A 1 117 ? 9.327 -10.151 -14.880 1.00 86.56 117 VAL A CA 1
ATOM 866 C C . VAL A 1 117 ? 9.382 -9.759 -13.394 1.00 86.56 117 VAL A C 1
ATOM 868 O O . VAL A 1 117 ? 9.501 -10.640 -12.546 1.00 86.56 117 VAL A O 1
ATOM 871 N N . GLN A 1 118 ? 9.307 -8.466 -13.052 1.00 89.12 118 GLN A N 1
ATOM 872 C CA . GLN A 1 118 ? 9.305 -8.011 -11.656 1.00 89.12 118 GLN A CA 1
ATOM 873 C C . GLN A 1 118 ? 8.029 -8.471 -10.938 1.00 89.12 118 GLN A C 1
ATOM 875 O O . GLN A 1 118 ? 6.916 -8.203 -11.393 1.00 89.12 118 GLN A O 1
ATOM 880 N N . ASN A 1 119 ? 8.176 -9.123 -9.781 1.00 92.12 119 ASN A N 1
ATOM 881 C CA . ASN A 1 119 ? 7.041 -9.650 -9.015 1.00 92.12 119 ASN A CA 1
ATOM 882 C C . ASN A 1 119 ? 6.085 -8.544 -8.544 1.00 92.12 119 ASN A C 1
ATOM 884 O O . ASN A 1 119 ? 4.874 -8.758 -8.456 1.00 92.12 119 ASN A O 1
ATOM 888 N N . GLU A 1 120 ? 6.606 -7.349 -8.272 1.00 94.88 120 GLU A N 1
ATOM 889 C CA . GLU A 1 120 ? 5.857 -6.194 -7.785 1.00 94.88 120 GLU A CA 1
ATOM 890 C C . GLU A 1 120 ? 4.848 -5.645 -8.805 1.00 94.88 120 GLU A C 1
ATOM 892 O O . GLU A 1 120 ? 3.871 -5.017 -8.406 1.00 94.88 120 GLU A O 1
ATOM 897 N N . LYS A 1 121 ? 4.961 -6.008 -10.091 1.00 95.31 121 LYS A N 1
ATOM 898 C CA . LYS A 1 121 ? 3.907 -5.820 -11.106 1.00 95.31 121 LYS A CA 1
ATOM 899 C C . LYS A 1 121 ? 2.561 -6.439 -10.711 1.00 95.31 121 LYS A C 1
ATOM 901 O O . LYS A 1 121 ? 1.510 -5.963 -11.146 1.00 95.31 121 LYS A O 1
ATOM 906 N N . SER A 1 122 ? 2.572 -7.446 -9.832 1.00 95.38 122 SER A N 1
ATOM 907 C CA . SER A 1 122 ? 1.365 -8.030 -9.227 1.00 95.38 122 SER A CA 1
ATOM 908 C C . SER A 1 122 ? 0.492 -6.997 -8.503 1.00 95.38 122 SER A C 1
ATOM 910 O O . SER A 1 122 ? -0.695 -7.255 -8.304 1.00 95.38 122 SER A O 1
ATOM 912 N N . ILE A 1 123 ? 1.024 -5.811 -8.171 1.00 97.25 123 ILE A N 1
ATOM 913 C CA . ILE A 1 123 ? 0.249 -4.698 -7.614 1.00 97.25 123 ILE A CA 1
ATOM 914 C C . ILE A 1 123 ? -0.973 -4.348 -8.474 1.00 97.25 123 ILE A C 1
ATOM 916 O O . ILE A 1 123 ? -2.030 -4.052 -7.930 1.00 97.25 123 ILE A O 1
ATOM 920 N N . LEU A 1 124 ? -0.888 -4.474 -9.805 1.00 96.62 124 LEU A N 1
ATOM 921 C CA . LEU A 1 124 ? -2.024 -4.207 -10.694 1.00 96.62 124 LEU A CA 1
ATOM 922 C C . LEU A 1 124 ? -3.187 -5.170 -10.482 1.00 96.62 124 LEU A C 1
ATOM 924 O O . LEU A 1 124 ? -4.340 -4.747 -10.469 1.00 96.62 124 LEU A O 1
ATOM 928 N N . PHE A 1 125 ? -2.888 -6.452 -10.284 1.00 95.50 125 PHE A N 1
ATOM 929 C CA . PHE A 1 125 ? -3.903 -7.448 -9.965 1.00 95.50 125 PHE A CA 1
ATOM 930 C C . PHE A 1 125 ? -4.501 -7.190 -8.577 1.00 95.50 125 PHE A C 1
ATOM 932 O O . PHE A 1 125 ? -5.717 -7.228 -8.416 1.00 95.50 125 PHE A O 1
ATOM 939 N N . CYS A 1 126 ? -3.663 -6.833 -7.598 1.00 96.56 126 CYS A N 1
ATOM 940 C CA . CYS A 1 126 ? -4.111 -6.523 -6.241 1.00 96.56 126 CYS A CA 1
ATOM 941 C C . CYS A 1 126 ? -5.057 -5.311 -6.200 1.00 96.56 126 CYS A C 1
ATOM 943 O O . CYS A 1 126 ? -6.102 -5.366 -5.557 1.00 96.56 126 CYS A O 1
ATOM 945 N N . LEU A 1 127 ? -4.720 -4.230 -6.912 1.00 97.38 127 LEU A N 1
ATOM 946 C CA . LEU A 1 127 ? -5.543 -3.020 -6.977 1.00 97.38 127 LEU A CA 1
ATOM 947 C C . LEU A 1 127 ? -6.827 -3.238 -7.793 1.00 97.38 127 LEU A C 1
ATOM 949 O O . LEU A 1 127 ? -7.872 -2.713 -7.419 1.00 97.38 127 LEU A O 1
ATOM 953 N N . ALA A 1 128 ? -6.787 -4.056 -8.850 1.00 96.69 128 ALA A N 1
ATOM 954 C CA . ALA A 1 128 ? -7.991 -4.449 -9.583 1.00 96.69 128 ALA A CA 1
ATOM 955 C C . ALA A 1 128 ? -8.947 -5.298 -8.722 1.00 96.69 128 ALA A C 1
ATOM 957 O O . ALA A 1 128 ? -10.151 -5.053 -8.737 1.00 96.69 128 ALA A O 1
ATOM 958 N N . LEU A 1 129 ? -8.428 -6.241 -7.920 1.00 95.69 129 LEU A N 1
ATOM 959 C CA . LEU A 1 129 ? -9.225 -6.985 -6.931 1.00 95.69 129 LEU A CA 1
ATOM 960 C C . LEU A 1 129 ? -9.827 -6.072 -5.855 1.00 95.69 129 LEU A C 1
ATOM 962 O O . LEU A 1 129 ? -10.943 -6.314 -5.410 1.00 95.69 129 LEU A O 1
ATOM 966 N N . ALA A 1 130 ? -9.116 -5.010 -5.474 1.00 95.88 130 ALA A N 1
ATOM 967 C CA . ALA A 1 130 ? -9.616 -3.982 -4.564 1.00 95.88 130 ALA A CA 1
ATOM 968 C C . ALA A 1 130 ? -10.708 -3.079 -5.184 1.00 95.88 130 ALA A C 1
ATOM 970 O O . ALA A 1 130 ? -11.256 -2.235 -4.479 1.00 95.88 130 ALA A O 1
ATOM 971 N N . GLY A 1 131 ? -11.030 -3.243 -6.476 1.00 95.75 131 GLY A N 1
ATOM 972 C CA . GLY A 1 131 ? -12.051 -2.483 -7.213 1.00 95.75 131 GLY A CA 1
ATOM 973 C C . GLY A 1 131 ? -11.531 -1.273 -8.003 1.00 95.75 131 GLY A C 1
ATOM 974 O O . GLY A 1 131 ? -12.309 -0.593 -8.679 1.00 95.75 131 GLY A O 1
ATOM 975 N N . ALA A 1 132 ? -10.221 -1.005 -7.983 1.00 96.88 132 ALA A N 1
ATOM 976 C CA . ALA A 1 132 ? -9.632 0.108 -8.723 1.00 96.88 132 ALA A CA 1
ATOM 977 C C . ALA A 1 132 ? -9.660 -0.123 -10.243 1.00 96.88 132 ALA A C 1
ATOM 979 O O . ALA A 1 132 ? -9.439 -1.228 -10.745 1.00 96.88 132 ALA A O 1
ATOM 980 N N . GLN A 1 133 ? -9.855 0.952 -11.008 1.00 96.75 133 GLN A N 1
ATOM 981 C CA . GLN A 1 133 ? -9.787 0.895 -12.465 1.00 96.75 133 GLN A CA 1
ATOM 982 C C . GLN A 1 133 ? -8.327 0.932 -12.920 1.00 96.75 133 GLN A C 1
ATOM 984 O O . GLN A 1 133 ? -7.679 1.978 -12.873 1.00 96.75 133 GLN A O 1
ATOM 989 N N . VAL A 1 134 ? -7.824 -0.201 -13.408 1.00 96.50 134 VAL A N 1
ATOM 990 C CA . VAL A 1 134 ? -6.471 -0.329 -13.965 1.00 96.50 134 VAL A CA 1
ATOM 991 C C . VAL A 1 134 ? -6.522 -0.276 -15.493 1.00 96.50 134 VAL A C 1
ATOM 993 O O . VAL A 1 134 ? -7.260 -1.029 -16.128 1.00 96.50 134 VAL A O 1
ATOM 996 N N . LYS A 1 135 ? -5.722 0.603 -16.105 1.00 95.62 135 LYS A N 1
ATOM 997 C CA . LYS A 1 135 ? -5.580 0.738 -17.564 1.00 95.62 135 LYS A CA 1
ATOM 998 C C . LYS A 1 135 ? -4.103 0.722 -17.938 1.00 95.62 135 LYS A C 1
ATOM 1000 O O . LYS A 1 135 ? -3.318 1.511 -17.421 1.00 95.62 135 LYS A O 1
ATOM 1005 N N . THR A 1 136 ? -3.726 -0.145 -18.870 1.00 93.31 136 THR A N 1
ATOM 1006 C CA . THR A 1 136 ? -2.345 -0.283 -19.344 1.00 93.31 136 THR A CA 1
ATOM 1007 C C . THR A 1 136 ? -2.240 0.053 -20.831 1.00 93.31 136 THR A C 1
ATOM 1009 O O . THR A 1 136 ? -3.106 -0.300 -21.633 1.00 93.31 136 THR A O 1
ATOM 1012 N N . LYS A 1 137 ? -1.185 0.776 -21.223 1.00 88.88 137 LYS A N 1
ATOM 1013 C CA . LYS A 1 137 ? -0.927 1.165 -22.616 1.00 88.88 137 LYS A CA 1
ATOM 1014 C C . LYS A 1 137 ? 0.575 1.281 -22.884 1.00 88.88 137 LYS A C 1
ATOM 1016 O O . LYS A 1 137 ? 1.182 2.328 -22.640 1.00 88.88 137 LYS A O 1
ATOM 1021 N N . LYS A 1 138 ? 1.150 0.219 -23.461 1.00 83.62 138 LYS A N 1
ATOM 1022 C CA . LYS A 1 138 ? 2.603 0.043 -23.640 1.00 83.62 138 LYS A CA 1
ATOM 1023 C C . LYS A 1 138 ? 3.323 0.169 -22.291 1.00 83.62 138 LYS A C 1
ATOM 1025 O O . LYS A 1 138 ? 3.141 -0.683 -21.438 1.00 83.62 138 LYS A O 1
ATOM 1030 N N . GLU A 1 139 ? 4.061 1.256 -22.097 1.00 85.75 139 GLU A N 1
ATOM 1031 C CA . GLU A 1 139 ? 4.850 1.549 -20.896 1.00 85.75 139 GLU A CA 1
ATOM 1032 C C . GLU A 1 139 ? 4.122 2.488 -19.915 1.00 85.75 139 GLU A C 1
ATOM 1034 O O . GLU A 1 139 ? 4.721 2.992 -18.970 1.00 85.75 139 GLU A O 1
ATOM 1039 N N . ASN A 1 140 ? 2.843 2.792 -20.165 1.00 90.25 140 ASN A N 1
ATOM 1040 C CA . ASN A 1 140 ? 2.030 3.675 -19.330 1.00 90.25 140 ASN A CA 1
ATOM 1041 C C . ASN A 1 140 ? 1.002 2.847 -18.567 1.00 90.25 140 ASN A C 1
ATOM 1043 O O . ASN A 1 140 ? 0.266 2.054 -19.163 1.00 90.25 140 ASN A O 1
ATOM 1047 N N . VAL A 1 141 ? 0.932 3.068 -17.262 1.00 95.31 141 VAL A N 1
ATOM 1048 C CA . VAL A 1 141 ? 0.076 2.333 -16.337 1.00 95.31 141 VAL A CA 1
ATOM 1049 C C . VAL A 1 141 ? -0.709 3.353 -15.527 1.00 95.31 141 VAL A C 1
ATOM 1051 O O . VAL A 1 141 ? -0.143 4.083 -14.717 1.00 95.31 141 VAL A O 1
ATOM 1054 N N . SER A 1 142 ? -2.011 3.421 -15.780 1.00 94.94 142 SER A N 1
ATOM 1055 C CA . SER A 1 142 ? -2.942 4.319 -15.105 1.00 94.94 142 SER A CA 1
ATOM 1056 C C . SER A 1 142 ? -3.798 3.534 -14.119 1.00 94.94 142 SER A C 1
ATOM 1058 O O . SER A 1 142 ? -4.395 2.521 -14.489 1.00 94.94 142 SER A O 1
ATOM 1060 N N . VAL A 1 143 ? -3.898 4.021 -12.886 1.00 96.56 143 VAL A N 1
ATOM 1061 C CA . VAL A 1 143 ? -4.807 3.494 -11.862 1.00 96.56 143 VAL A CA 1
ATOM 1062 C C . VAL A 1 143 ? -5.642 4.645 -11.318 1.00 96.56 143 VAL A C 1
ATOM 1064 O O . VAL A 1 143 ? -5.098 5.682 -10.941 1.00 96.56 143 VAL A O 1
ATOM 1067 N N . SER A 1 144 ? -6.959 4.473 -11.285 1.00 95.00 144 SER A N 1
ATOM 1068 C CA . SER A 1 144 ? -7.891 5.425 -10.676 1.00 95.00 144 SER A CA 1
ATOM 1069 C C . SER A 1 144 ? -8.859 4.716 -9.736 1.00 95.00 144 SER A C 1
ATOM 1071 O O . SER A 1 144 ? -9.230 3.566 -9.990 1.00 95.00 144 SER A O 1
ATOM 1073 N N . LYS A 1 145 ? -9.311 5.417 -8.690 1.00 93.75 145 LYS A N 1
ATOM 1074 C CA . LYS A 1 145 ? -10.369 4.950 -7.789 1.00 93.75 145 LYS A CA 1
ATOM 1075 C C . LYS A 1 145 ? -11.578 4.433 -8.578 1.00 93.75 145 LYS A C 1
ATOM 1077 O O . LYS A 1 145 ? -12.006 5.049 -9.557 1.00 93.75 145 LYS A O 1
ATOM 1082 N N . GLY A 1 146 ? -12.083 3.277 -8.166 1.00 92.56 146 GLY A N 1
ATOM 1083 C CA . GLY A 1 146 ? -13.310 2.674 -8.673 1.00 92.56 146 GLY A CA 1
ATOM 1084 C C . GLY A 1 146 ? -14.276 2.423 -7.522 1.00 92.56 146 GLY A C 1
ATOM 1085 O O . GLY A 1 146 ? -14.383 3.242 -6.609 1.00 92.56 146 GLY A O 1
ATOM 1086 N N . GLU A 1 147 ? -14.943 1.275 -7.555 1.00 91.06 147 GLU A N 1
ATOM 1087 C CA . GLU A 1 147 ? -15.571 0.714 -6.357 1.00 91.06 147 GLU A CA 1
ATOM 1088 C C . GLU A 1 147 ? -14.476 0.208 -5.398 1.00 91.06 147 GLU A C 1
ATOM 1090 O O . GLU A 1 147 ? -13.301 0.139 -5.766 1.00 91.06 147 GLU A O 1
ATOM 1095 N N . THR A 1 148 ? -14.834 -0.109 -4.155 1.00 91.31 148 THR A N 1
ATOM 1096 C CA . THR A 1 148 ? -13.871 -0.555 -3.136 1.00 91.31 148 THR A CA 1
ATOM 1097 C C . THR A 1 148 ? -14.303 -1.881 -2.531 1.00 91.31 148 THR A C 1
ATOM 1099 O O . THR A 1 148 ? -15.367 -1.960 -1.917 1.00 91.31 148 THR A O 1
ATOM 1102 N N . TYR A 1 149 ? -13.458 -2.901 -2.660 1.00 96.50 149 TYR A N 1
ATOM 1103 C CA . TYR A 1 149 ? -13.691 -4.243 -2.128 1.00 96.50 149 TYR A CA 1
ATOM 1104 C C . TYR A 1 149 ? -12.575 -4.650 -1.157 1.00 96.50 149 TYR A C 1
ATOM 1106 O O . TYR A 1 149 ? -11.399 -4.448 -1.477 1.00 96.50 149 TYR A O 1
ATOM 1114 N N . PRO A 1 150 ? -12.897 -5.245 0.010 1.00 97.12 150 PRO A N 1
ATOM 1115 C CA . PRO A 1 150 ? -11.883 -5.761 0.922 1.00 97.12 150 PRO A CA 1
ATOM 1116 C C . PRO A 1 150 ? -10.960 -6.783 0.250 1.00 97.12 150 PRO A C 1
ATOM 1118 O O . PRO A 1 150 ? -11.396 -7.640 -0.520 1.00 97.12 150 PRO A O 1
ATOM 1121 N N . ILE A 1 151 ? -9.668 -6.678 0.551 1.00 92.75 151 ILE A N 1
ATOM 1122 C CA . ILE A 1 151 ? -8.595 -7.386 -0.147 1.00 92.75 151 ILE A CA 1
ATOM 1123 C C . ILE A 1 151 ? -8.354 -8.745 0.519 1.00 92.75 151 ILE A C 1
ATOM 1125 O O . ILE A 1 151 ? -8.122 -8.799 1.723 1.00 92.75 151 ILE A O 1
ATOM 1129 N N . TYR A 1 152 ? -8.334 -9.828 -0.262 1.00 95.69 152 TYR A N 1
ATOM 1130 C CA . TYR A 1 152 ? -7.997 -11.183 0.201 1.00 95.69 152 TYR A CA 1
ATOM 1131 C C . TYR A 1 152 ? -6.922 -11.786 -0.710 1.00 95.69 152 TYR A C 1
ATOM 1133 O O . TYR A 1 152 ? -7.233 -12.269 -1.798 1.00 95.69 152 TYR A O 1
ATOM 1141 N N . ILE A 1 153 ? -5.645 -11.689 -0.318 1.00 93.69 153 ILE A N 1
ATOM 1142 C CA . ILE A 1 153 ? -4.501 -12.026 -1.191 1.00 93.69 153 ILE A CA 1
ATOM 1143 C C . ILE A 1 153 ? -3.399 -12.755 -0.410 1.00 93.69 153 ILE A C 1
ATOM 1145 O O . ILE A 1 153 ? -3.011 -12.322 0.672 1.00 93.69 153 ILE A O 1
ATOM 1149 N N . GLU A 1 154 ? -2.850 -13.828 -0.987 1.00 93.94 154 GLU A N 1
ATOM 1150 C CA . GLU A 1 154 ? -1.614 -14.480 -0.530 1.00 93.94 154 GLU A CA 1
ATOM 1151 C C . GLU A 1 154 ? -0.391 -13.796 -1.170 1.00 93.94 154 GLU A C 1
ATOM 1153 O O . GLU A 1 154 ? -0.262 -13.747 -2.392 1.00 93.94 154 GLU A O 1
ATOM 1158 N N . LEU A 1 155 ? 0.532 -13.277 -0.357 1.00 89.94 155 LEU A N 1
ATOM 1159 C CA . LEU A 1 155 ? 1.661 -12.447 -0.810 1.00 89.94 155 LEU A CA 1
ATOM 1160 C C . LEU A 1 155 ? 2.953 -13.233 -1.081 1.00 89.94 155 LEU A C 1
ATOM 1162 O O . LEU A 1 155 ? 4.043 -12.666 -1.095 1.00 89.94 155 LEU A O 1
ATOM 1166 N N . LYS A 1 156 ? 2.843 -14.540 -1.334 1.00 85.38 156 LYS A N 1
ATOM 1167 C CA . LYS A 1 156 ? 3.969 -15.476 -1.489 1.00 85.38 156 LYS A CA 1
ATOM 1168 C C . LYS A 1 156 ? 5.018 -15.064 -2.528 1.00 85.38 156 LYS A C 1
ATOM 1170 O O . LYS A 1 156 ? 6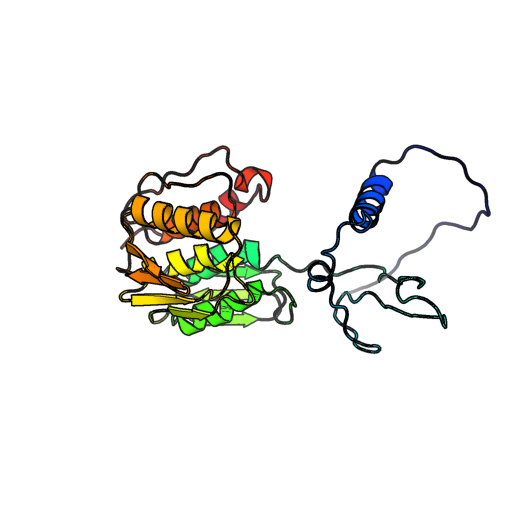.198 -15.346 -2.339 1.00 85.38 156 LYS A O 1
ATOM 1175 N N . THR A 1 157 ? 4.612 -14.435 -3.630 1.00 84.06 157 THR A N 1
ATOM 1176 C CA . THR A 1 157 ? 5.523 -13.997 -4.705 1.00 84.06 157 THR A CA 1
ATOM 1177 C C . THR A 1 157 ? 5.949 -12.535 -4.583 1.00 84.06 157 THR A C 1
ATOM 1179 O O . THR A 1 157 ? 6.959 -12.150 -5.1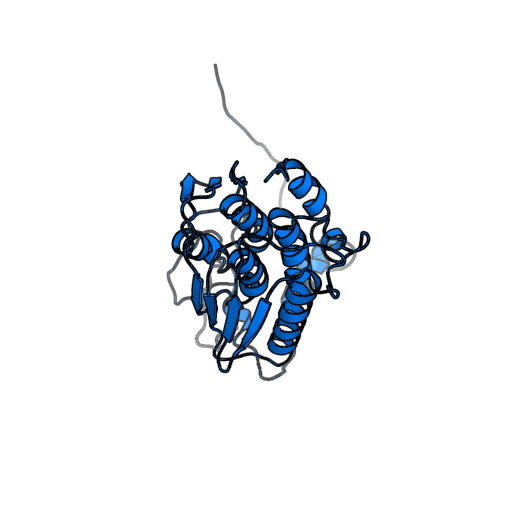65 1.00 84.06 157 THR A O 1
ATOM 1182 N N . CYS A 1 158 ? 5.217 -11.717 -3.824 1.00 89.25 158 CYS A N 1
ATOM 1183 C CA . CYS A 1 158 ? 5.398 -10.266 -3.742 1.00 89.25 158 CYS A CA 1
ATOM 1184 C C . CYS A 1 158 ? 5.333 -9.720 -2.293 1.00 89.25 158 CYS A C 1
ATOM 1186 O O . CYS A 1 158 ? 4.668 -8.708 -2.056 1.00 89.25 158 CYS A O 1
ATOM 1188 N N . PRO A 1 159 ? 6.045 -10.315 -1.309 1.00 90.62 159 PRO A N 1
ATOM 1189 C CA . PRO A 1 159 ? 5.907 -9.955 0.110 1.00 90.62 159 PRO A CA 1
ATOM 1190 C C . PRO A 1 159 ? 6.256 -8.486 0.404 1.00 90.62 159 PRO A C 1
ATOM 1192 O O . PRO A 1 159 ? 5.694 -7.884 1.317 1.00 90.62 159 PRO A O 1
ATOM 1195 N N . ARG A 1 160 ? 7.108 -7.862 -0.421 1.00 91.25 160 ARG A N 1
ATOM 1196 C CA . ARG A 1 160 ? 7.467 -6.432 -0.343 1.00 91.25 160 ARG A CA 1
ATOM 1197 C C . ARG A 1 160 ? 6.294 -5.476 -0.595 1.00 91.25 160 ARG A C 1
ATOM 1199 O O . ARG A 1 160 ? 6.356 -4.325 -0.177 1.00 91.25 160 ARG A O 1
ATOM 1206 N N . LEU A 1 161 ? 5.212 -5.932 -1.234 1.00 95.44 161 LEU A N 1
ATOM 1207 C CA . LEU A 1 161 ? 3.990 -5.137 -1.402 1.00 95.44 161 LEU A CA 1
ATOM 1208 C C . LEU A 1 161 ? 3.125 -5.087 -0.131 1.00 95.44 161 LEU A C 1
ATOM 1210 O O . LEU A 1 161 ? 2.217 -4.260 -0.061 1.00 95.44 161 LEU A O 1
ATOM 1214 N N . MET A 1 162 ? 3.390 -5.934 0.875 1.00 96.00 162 MET A N 1
ATOM 1215 C CA . MET A 1 162 ? 2.564 -6.055 2.083 1.00 96.00 162 MET A CA 1
ATOM 1216 C C . MET A 1 162 ? 2.297 -4.711 2.787 1.00 96.00 162 MET A C 1
ATOM 1218 O O . MET A 1 162 ? 1.126 -4.446 3.065 1.00 96.00 162 MET A O 1
ATOM 1222 N N . PRO A 1 163 ? 3.286 -3.822 3.033 1.00 97.50 163 PRO A N 1
ATOM 1223 C CA . PRO A 1 163 ? 3.018 -2.539 3.690 1.00 97.50 163 PRO A CA 1
ATOM 1224 C C . PRO A 1 163 ? 2.099 -1.617 2.882 1.00 97.50 163 PRO A C 1
ATOM 1226 O O . PRO A 1 163 ? 1.192 -0.998 3.438 1.00 97.50 163 PRO A O 1
ATOM 1229 N N . LEU A 1 164 ? 2.282 -1.573 1.559 1.00 98.31 164 LEU A N 1
ATOM 1230 C CA . LEU A 1 164 ? 1.468 -0.752 0.662 1.00 98.31 164 LEU A CA 1
ATOM 1231 C C . LEU A 1 164 ? 0.035 -1.282 0.562 1.00 98.31 164 LEU A C 1
ATOM 1233 O O . LEU A 1 164 ? -0.916 -0.502 0.592 1.00 98.31 164 LEU A O 1
ATOM 1237 N N . LEU A 1 165 ? -0.134 -2.604 0.486 1.00 98.25 165 LEU A N 1
ATOM 1238 C CA . LEU A 1 165 ? -1.447 -3.248 0.446 1.00 98.25 165 LEU A CA 1
ATOM 1239 C C . LEU A 1 165 ? -2.188 -3.144 1.783 1.00 98.25 165 LEU A C 1
ATOM 1241 O O . LEU A 1 165 ? -3.397 -2.941 1.776 1.00 98.25 165 LEU A O 1
ATOM 1245 N N . ALA A 1 166 ? -1.489 -3.207 2.918 1.00 98.38 166 ALA A N 1
ATOM 1246 C CA . ALA A 1 166 ? -2.100 -3.032 4.235 1.00 98.38 166 ALA A CA 1
ATOM 1247 C C . ALA A 1 166 ? -2.611 -1.595 4.446 1.00 98.38 166 ALA A C 1
ATOM 1249 O O . ALA A 1 166 ? -3.725 -1.402 4.928 1.00 98.38 166 ALA A O 1
ATOM 1250 N N . VAL A 1 167 ? -1.847 -0.583 4.018 1.00 98.38 167 VAL A N 1
ATOM 1251 C CA . VAL A 1 167 ? -2.308 0.817 4.031 1.00 98.38 167 VAL A CA 1
ATOM 1252 C C . VAL A 1 167 ? -3.433 1.047 3.017 1.00 98.38 167 VAL A C 1
ATOM 1254 O O . VAL A 1 167 ? -4.405 1.724 3.338 1.00 98.38 167 VAL A O 1
ATOM 1257 N N . THR A 1 168 ? -3.373 0.422 1.836 1.00 98.44 168 THR A N 1
ATOM 1258 C CA . THR A 1 168 ? -4.485 0.455 0.863 1.00 98.44 168 THR A CA 1
ATOM 1259 C C . THR A 1 168 ? -5.760 -0.146 1.462 1.00 98.44 168 THR A C 1
ATOM 1261 O O . THR A 1 168 ? -6.828 0.444 1.339 1.00 98.44 168 THR A O 1
ATOM 1264 N N . ALA A 1 169 ? -5.646 -1.259 2.191 1.00 98.31 169 ALA A N 1
ATOM 1265 C CA . ALA A 1 169 ? -6.756 -1.882 2.904 1.00 98.31 169 ALA A CA 1
ATOM 1266 C C . ALA A 1 169 ? -7.324 -1.013 4.042 1.00 98.31 169 ALA A C 1
ATOM 1268 O O . ALA A 1 169 ? -8.511 -1.117 4.320 1.00 98.31 169 ALA A O 1
ATOM 1269 N N . CYS A 1 170 ? -6.535 -0.131 4.672 1.00 98.44 170 CYS A N 1
ATOM 1270 C CA . CYS A 1 170 ? -7.065 0.839 5.643 1.00 98.44 170 CYS A CA 1
ATOM 1271 C C . CYS A 1 170 ? -8.026 1.848 4.981 1.00 98.44 170 CYS A C 1
ATOM 1273 O O . CYS A 1 170 ? -9.012 2.258 5.593 1.00 98.44 170 CYS A O 1
ATOM 1275 N N . GLY A 1 171 ? -7.756 2.210 3.721 1.00 96.94 171 GLY A N 1
ATOM 1276 C CA . GLY A 1 171 ? -8.571 3.112 2.900 1.00 96.94 171 GLY A CA 1
ATOM 1277 C C . GLY A 1 171 ? -9.798 2.465 2.242 1.00 96.94 171 GLY A C 1
ATOM 1278 O O . GLY A 1 171 ? -10.443 3.098 1.409 1.00 96.94 171 GLY A O 1
ATOM 1279 N N . ILE A 1 172 ? -10.117 1.215 2.588 1.00 96.94 172 ILE A N 1
ATOM 1280 C CA . ILE A 1 172 ? -11.257 0.448 2.071 1.00 96.94 172 ILE A CA 1
ATOM 1281 C C . ILE A 1 172 ? -12.121 0.032 3.259 1.00 96.94 172 ILE A C 1
ATOM 1283 O O . ILE A 1 172 ? -11.618 -0.573 4.200 1.00 96.94 172 ILE A O 1
ATOM 1287 N N . GLU A 1 173 ? -13.417 0.336 3.236 1.00 96.94 173 GLU A N 1
ATOM 1288 C CA . GLU A 1 173 ? -14.313 -0.072 4.321 1.00 96.94 173 GLU A CA 1
ATOM 1289 C C . GLU A 1 173 ? -14.447 -1.600 4.407 1.00 96.94 173 GLU A C 1
ATOM 1291 O O . GLU A 1 173 ? -14.711 -2.283 3.416 1.00 96.94 173 GLU A O 1
ATOM 1296 N N . GLY A 1 174 ? -14.297 -2.144 5.617 1.00 97.75 174 GLY A N 1
ATOM 1297 C CA . GLY A 1 174 ? -14.510 -3.561 5.906 1.00 97.75 174 GLY A CA 1
ATOM 1298 C C . GLY A 1 174 ? -13.248 -4.289 6.364 1.00 97.75 174 GLY A C 1
ATOM 1299 O O . GLY A 1 174 ? -12.360 -3.715 6.989 1.00 97.75 174 GLY A O 1
ATOM 1300 N N . LYS A 1 175 ? -13.201 -5.606 6.139 1.00 98.31 175 LYS A N 1
ATOM 1301 C CA . LYS A 1 175 ? -12.162 -6.486 6.690 1.00 98.31 175 LYS A CA 1
ATOM 1302 C C . LYS A 1 175 ? -11.351 -7.134 5.574 1.00 98.31 175 LYS A C 1
ATOM 1304 O O . LYS A 1 175 ? -11.888 -7.954 4.842 1.00 98.31 175 LYS A O 1
ATOM 1309 N N . SER A 1 176 ? -10.076 -6.784 5.469 1.00 98.50 176 SER A N 1
ATOM 1310 C CA . SER A 1 176 ? -9.135 -7.357 4.501 1.00 98.50 176 SER A CA 1
ATOM 1311 C C . SER A 1 176 ? -8.188 -8.353 5.178 1.00 98.50 176 SER A C 1
ATOM 1313 O O . SER A 1 176 ? -7.914 -8.249 6.376 1.00 98.50 176 SER A O 1
ATOM 1315 N N . THR A 1 177 ? -7.645 -9.296 4.411 1.00 97.88 177 THR A N 1
ATOM 1316 C CA . THR A 1 177 ? -6.650 -10.271 4.870 1.00 97.88 177 THR A CA 1
ATOM 1317 C C . THR A 1 177 ? -5.522 -10.420 3.849 1.00 97.88 177 THR A C 1
ATOM 1319 O O . THR A 1 177 ? -5.746 -10.766 2.688 1.00 97.88 177 THR A O 1
ATOM 1322 N N . LEU A 1 178 ? -4.290 -10.203 4.303 1.00 97.06 178 LEU A N 1
ATOM 1323 C CA . LEU A 1 178 ? -3.069 -10.449 3.538 1.00 97.06 178 LEU A CA 1
ATOM 1324 C C . LEU A 1 178 ? -2.389 -11.691 4.117 1.00 97.06 178 LEU A C 1
ATOM 1326 O O . LEU A 1 178 ? -1.897 -11.641 5.241 1.00 97.06 178 LEU A O 1
ATOM 1330 N N . SER A 1 179 ? -2.391 -12.808 3.391 1.00 94.00 179 SER A N 1
ATOM 1331 C CA . SER A 1 179 ? -1.817 -14.072 3.863 1.00 94.00 179 SER A CA 1
ATOM 1332 C C . SER A 1 179 ? -0.332 -14.198 3.511 1.00 94.00 179 SER A C 1
ATOM 1334 O O . SER A 1 179 ? 0.106 -13.836 2.415 1.00 94.00 179 SER A O 1
ATOM 1336 N N . PHE A 1 180 ? 0.440 -14.726 4.455 1.00 88.94 180 PHE A N 1
ATOM 1337 C CA . PHE A 1 180 ? 1.859 -15.050 4.342 1.00 88.94 180 PHE A CA 1
ATOM 1338 C C . PHE A 1 180 ? 2.156 -16.274 5.233 1.00 88.94 180 PHE A C 1
ATOM 1340 O O . PHE A 1 180 ? 2.591 -16.131 6.373 1.00 88.94 180 PHE A O 1
ATOM 1347 N N . PRO A 1 181 ? 1.920 -17.509 4.750 1.00 75.56 181 PRO A N 1
ATOM 1348 C CA . PRO A 1 181 ? 1.954 -18.711 5.595 1.00 75.56 181 PRO A CA 1
ATOM 1349 C C . PRO A 1 181 ? 3.349 -19.080 6.135 1.00 75.56 181 PRO A C 1
ATOM 1351 O O . PRO A 1 181 ? 3.464 -19.948 6.998 1.00 75.56 181 PRO A O 1
ATOM 1354 N N . VAL A 1 182 ? 4.416 -18.452 5.632 1.00 81.50 182 VAL A N 1
ATOM 1355 C CA . VAL A 1 182 ? 5.792 -18.609 6.120 1.00 81.50 182 VAL A CA 1
ATOM 1356 C C . VAL A 1 182 ? 6.462 -17.238 6.142 1.00 81.50 182 VAL A C 1
ATOM 1358 O O . VAL A 1 182 ? 6.393 -16.509 5.156 1.00 81.50 182 VAL A O 1
ATOM 1361 N N . GLN A 1 183 ? 7.139 -16.917 7.246 1.00 82.25 183 GLN A N 1
ATOM 1362 C CA . GLN A 1 183 ? 7.959 -15.714 7.396 1.00 82.25 183 GLN A CA 1
ATOM 1363 C C . GLN A 1 183 ? 9.283 -16.039 8.090 1.00 82.25 183 GLN A C 1
ATOM 1365 O O . GLN A 1 183 ? 9.323 -16.778 9.079 1.00 82.25 183 GLN A O 1
ATOM 1370 N N . THR A 1 184 ? 10.359 -15.429 7.603 1.00 86.69 184 THR A N 1
ATOM 1371 C CA . THR A 1 184 ? 11.618 -15.279 8.339 1.00 86.69 184 THR A CA 1
ATOM 1372 C C . THR A 1 184 ? 11.441 -14.330 9.529 1.00 86.69 184 THR A C 1
ATOM 1374 O O . THR A 1 184 ? 10.479 -13.567 9.599 1.00 86.69 184 THR A O 1
ATOM 1377 N N . GLU A 1 185 ? 12.374 -14.342 10.484 1.00 85.75 185 GLU A N 1
ATOM 1378 C CA . GLU A 1 185 ? 12.240 -13.515 11.693 1.00 85.75 185 GLU A CA 1
ATOM 1379 C C . GLU A 1 185 ? 12.214 -12.004 11.389 1.00 85.75 185 GLU A C 1
ATOM 1381 O O . GLU A 1 185 ? 11.409 -11.276 11.963 1.00 85.75 185 GLU A O 1
ATOM 1386 N N . GLY A 1 186 ? 13.001 -11.544 10.407 1.00 84.94 186 GLY A N 1
ATOM 1387 C CA . GLY A 1 186 ? 12.977 -10.143 9.963 1.00 84.94 186 GLY A CA 1
ATOM 1388 C C . GLY A 1 186 ? 11.672 -9.738 9.260 1.00 84.94 186 GLY A C 1
ATOM 1389 O O . GLY A 1 186 ? 11.246 -8.589 9.357 1.00 84.94 186 GLY A O 1
ATOM 1390 N N . GLU A 1 187 ? 10.986 -10.672 8.594 1.00 88.25 187 GLU A N 1
ATOM 1391 C CA . GLU A 1 187 ? 9.658 -10.414 8.015 1.00 88.25 187 GLU A CA 1
ATOM 1392 C C . GLU A 1 187 ? 8.580 -10.305 9.102 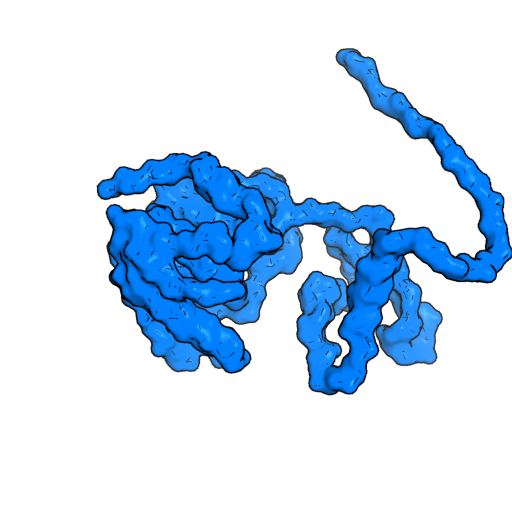1.00 88.25 187 GLU A C 1
ATOM 1394 O O . GLU A 1 187 ? 7.689 -9.458 8.992 1.00 88.25 187 GLU A O 1
ATOM 1399 N N . LYS A 1 188 ? 8.689 -11.073 10.196 1.00 90.38 188 LYS A N 1
ATOM 1400 C CA . LYS A 1 188 ? 7.816 -10.912 11.373 1.00 90.38 188 LYS A CA 1
ATOM 1401 C C . LYS A 1 188 ? 8.041 -9.569 12.061 1.00 90.38 188 LYS A C 1
ATOM 1403 O O . LYS A 1 188 ? 7.068 -8.886 12.370 1.00 90.38 188 LYS A O 1
ATOM 1408 N N . GLU A 1 189 ? 9.298 -9.162 12.257 1.00 91.94 189 GLU A N 1
ATOM 1409 C CA . GLU A 1 189 ? 9.643 -7.847 12.817 1.00 91.94 189 GLU A CA 1
ATOM 1410 C C . GLU A 1 189 ? 9.052 -6.717 11.959 1.00 91.94 189 GLU A C 1
ATOM 1412 O O . GLU A 1 189 ? 8.364 -5.838 12.482 1.00 91.94 189 GLU A O 1
ATOM 1417 N N . LYS A 1 190 ? 9.203 -6.796 10.628 1.00 92.56 190 LYS A N 1
ATOM 1418 C CA . LYS A 1 190 ? 8.567 -5.863 9.684 1.00 92.56 190 LYS A CA 1
ATOM 1419 C C . LYS A 1 190 ? 7.040 -5.867 9.796 1.00 92.56 190 LYS A C 1
ATOM 1421 O O . LYS A 1 190 ? 6.424 -4.807 9.744 1.00 92.56 190 LYS A O 1
ATOM 1426 N N . THR A 1 191 ? 6.420 -7.033 9.976 1.00 95.06 191 THR A N 1
ATOM 1427 C CA . THR A 1 191 ? 4.960 -7.163 10.139 1.00 95.06 191 THR A CA 1
ATOM 1428 C C . THR A 1 191 ? 4.479 -6.524 11.446 1.00 95.06 191 THR A C 1
ATOM 1430 O O . THR A 1 191 ? 3.473 -5.815 11.454 1.00 95.06 191 THR A O 1
ATOM 1433 N N . ALA A 1 192 ? 5.213 -6.707 12.545 1.00 95.56 192 ALA A N 1
ATOM 1434 C CA . ALA A 1 192 ? 4.927 -6.051 13.819 1.00 95.56 192 ALA A CA 1
ATOM 1435 C C . ALA A 1 192 ? 5.093 -4.523 13.723 1.00 95.56 192 ALA A C 1
ATOM 1437 O O . ALA A 1 192 ? 4.229 -3.779 14.187 1.00 95.56 192 ALA A O 1
ATOM 1438 N N . ALA A 1 193 ? 6.149 -4.052 13.054 1.00 97.00 193 ALA A N 1
ATOM 1439 C CA . ALA A 1 193 ? 6.369 -2.633 12.790 1.00 97.00 193 ALA A CA 1
ATOM 1440 C C . ALA A 1 193 ? 5.295 -2.028 11.861 1.00 97.00 193 ALA A C 1
ATOM 1442 O O . ALA A 1 193 ? 4.867 -0.900 12.084 1.00 97.00 193 ALA A O 1
ATOM 1443 N N . LEU A 1 194 ? 4.778 -2.783 10.885 1.00 97.88 194 LEU A N 1
ATOM 1444 C CA . LEU A 1 194 ? 3.639 -2.380 10.051 1.00 97.88 194 LEU A CA 1
ATOM 1445 C C . LEU A 1 194 ? 2.347 -2.214 10.867 1.00 97.88 194 LEU A C 1
ATOM 1447 O O . LEU A 1 194 ? 1.621 -1.241 10.674 1.00 97.88 194 LEU A O 1
ATOM 1451 N N . VAL A 1 195 ? 2.070 -3.124 11.807 1.00 98.12 195 VAL A N 1
ATOM 1452 C CA . VAL A 1 195 ? 0.933 -2.985 12.734 1.00 98.12 195 VAL A CA 1
ATOM 1453 C C . VAL A 1 195 ? 1.103 -1.756 13.630 1.00 98.12 195 VAL A C 1
ATOM 1455 O O . VAL A 1 195 ? 0.153 -0.992 13.791 1.00 98.12 195 VAL A O 1
ATOM 1458 N N . ALA A 1 196 ? 2.307 -1.521 14.161 1.00 98.12 196 ALA A N 1
ATOM 1459 C CA . ALA A 1 196 ? 2.610 -0.332 14.958 1.00 98.12 196 ALA A CA 1
ATOM 1460 C C . ALA A 1 196 ? 2.456 0.970 14.148 1.00 98.12 196 ALA A C 1
ATOM 1462 O O . ALA A 1 196 ? 1.871 1.931 14.647 1.00 98.12 196 ALA A O 1
ATOM 1463 N N . LEU A 1 197 ? 2.894 0.986 12.883 1.00 98.25 197 LEU A N 1
ATOM 1464 C CA . LEU A 1 197 ? 2.688 2.097 11.954 1.00 98.25 197 LEU A CA 1
ATOM 1465 C C . LEU A 1 197 ? 1.193 2.384 11.752 1.00 98.25 197 LEU A C 1
ATOM 1467 O O . LEU A 1 197 ? 0.758 3.511 11.980 1.00 98.25 197 LEU A O 1
ATOM 1471 N N . ILE A 1 198 ? 0.402 1.373 11.382 1.00 98.62 198 ILE A N 1
ATOM 1472 C CA . ILE A 1 198 ? -1.045 1.518 11.154 1.00 98.62 198 ILE A CA 1
ATOM 1473 C C . ILE A 1 198 ? -1.744 2.033 12.422 1.00 98.62 198 ILE A C 1
ATOM 1475 O O . ILE A 1 198 ? -2.496 3.006 12.352 1.00 98.62 198 ILE A O 1
ATOM 1479 N N . ALA A 1 199 ? -1.433 1.457 13.587 1.00 98.44 199 ALA A N 1
ATOM 1480 C CA . ALA A 1 199 ? -1.974 1.896 14.872 1.00 98.44 199 ALA A CA 1
ATOM 1481 C C . ALA A 1 199 ? -1.558 3.336 15.231 1.00 98.44 199 ALA A C 1
ATOM 1483 O O . ALA A 1 199 ? -2.379 4.105 15.730 1.00 98.44 199 ALA A O 1
ATOM 1484 N N . SER A 1 200 ? -0.316 3.740 14.931 1.00 98.12 200 SER A N 1
ATOM 1485 C CA . SER A 1 200 ? 0.177 5.106 15.180 1.00 98.12 200 SER A CA 1
ATOM 1486 C C . SER A 1 200 ? -0.539 6.186 14.364 1.00 98.12 200 SER A C 1
ATOM 1488 O O . SER A 1 200 ? -0.519 7.349 14.756 1.00 98.12 200 SER A O 1
ATOM 1490 N N . LEU A 1 201 ? -1.201 5.792 13.270 1.00 98.50 201 LEU A N 1
ATOM 1491 C CA . LEU A 1 201 ? -2.005 6.658 12.404 1.00 98.50 201 LEU A CA 1
ATOM 1492 C C . LEU A 1 201 ? -3.522 6.469 12.613 1.00 98.50 201 LEU A C 1
ATOM 1494 O O . LEU A 1 201 ? -4.322 6.961 11.817 1.00 98.50 201 LEU A O 1
ATOM 1498 N N . GLY A 1 202 ? -3.929 5.762 13.674 1.00 98.06 202 GLY A N 1
ATOM 1499 C CA . GLY A 1 202 ? -5.331 5.545 14.051 1.00 98.06 202 GLY A CA 1
ATOM 1500 C C . GLY A 1 202 ? -6.052 4.408 13.315 1.00 98.06 202 GLY A C 1
ATOM 1501 O O . GLY A 1 202 ? -7.263 4.276 13.463 1.00 98.06 202 GLY A O 1
ATOM 1502 N N . GLY A 1 203 ? -5.343 3.591 12.531 1.00 98.31 203 GLY A N 1
ATOM 1503 C CA . GLY A 1 203 ? -5.904 2.415 11.862 1.00 98.31 203 GLY A CA 1
ATOM 1504 C C . GLY A 1 203 ? -5.910 1.161 12.743 1.00 98.31 203 GLY A C 1
ATOM 1505 O O . GLY A 1 203 ? -5.262 1.108 13.788 1.00 98.31 203 GLY A O 1
ATOM 1506 N N . THR A 1 204 ? -6.611 0.113 12.300 1.00 98.50 204 THR A N 1
ATOM 1507 C CA . THR A 1 204 ? -6.698 -1.171 13.017 1.00 98.50 204 THR A CA 1
ATOM 1508 C C . THR A 1 204 ? -6.168 -2.323 12.165 1.00 98.50 204 THR A C 1
ATOM 1510 O O . THR A 1 204 ? -6.752 -2.675 11.142 1.00 98.50 204 THR A O 1
ATOM 1513 N N . ALA A 1 205 ? -5.083 -2.956 12.615 1.00 98.44 205 ALA A N 1
ATOM 1514 C CA . ALA A 1 205 ? -4.536 -4.169 12.011 1.00 98.44 205 ALA A CA 1
ATOM 1515 C C . ALA A 1 205 ? -4.062 -5.160 13.087 1.00 98.44 205 ALA A C 1
ATOM 1517 O O . ALA A 1 205 ? -3.669 -4.761 14.184 1.00 98.44 205 ALA A O 1
ATOM 1518 N N . LYS A 1 206 ? -4.105 -6.459 12.780 1.00 98.06 206 LYS A N 1
ATOM 1519 C CA . LYS A 1 206 ? -3.784 -7.547 13.710 1.00 98.06 206 LYS A CA 1
ATOM 1520 C C . LYS A 1 206 ? -3.098 -8.705 12.988 1.00 98.06 206 LYS A C 1
ATOM 1522 O O . LYS A 1 206 ? -3.611 -9.215 11.995 1.00 98.06 206 LYS A O 1
ATOM 1527 N N . ILE A 1 207 ? -1.974 -9.169 13.533 1.00 97.31 207 ILE A N 1
ATOM 1528 C CA . ILE A 1 207 ? -1.317 -10.401 13.076 1.00 97.31 207 ILE A CA 1
ATOM 1529 C C . ILE A 1 207 ? -2.196 -11.605 13.447 1.00 97.31 207 ILE A C 1
ATOM 1531 O O . ILE A 1 207 ? -2.629 -11.741 14.596 1.00 97.31 207 ILE A O 1
ATOM 1535 N N . ILE A 1 208 ? -2.459 -12.467 12.468 1.00 95.25 208 ILE A N 1
ATOM 1536 C CA . ILE A 1 208 ? -3.150 -13.753 12.616 1.00 95.25 208 ILE A CA 1
ATOM 1537 C C . ILE A 1 208 ? -2.166 -14.903 12.330 1.00 95.25 208 ILE A C 1
ATOM 1539 O O . ILE A 1 208 ? -0.991 -14.665 12.069 1.00 95.25 208 ILE A O 1
ATOM 1543 N N . SER A 1 209 ? -2.619 -16.156 12.423 1.00 88.00 209 SER A N 1
ATOM 1544 C CA . SER A 1 209 ? -1.786 -17.369 12.297 1.00 88.00 209 SER A CA 1
ATOM 1545 C C . SER A 1 209 ? -0.902 -17.428 11.047 1.00 88.00 209 SER A C 1
ATOM 1547 O O . SER A 1 209 ? 0.189 -17.989 11.083 1.00 88.00 209 SER A O 1
ATOM 1549 N N . ASP A 1 210 ? -1.412 -16.884 9.952 1.00 87.88 210 ASP A N 1
ATOM 1550 C CA . ASP A 1 210 ? -0.970 -17.101 8.579 1.00 87.88 210 ASP A CA 1
ATOM 1551 C C . ASP A 1 210 ? -1.060 -15.807 7.751 1.00 87.88 210 ASP A C 1
ATOM 1553 O O . ASP A 1 210 ? -1.142 -15.853 6.523 1.00 87.88 210 ASP A O 1
ATOM 1557 N N . GLY A 1 211 ? -1.080 -14.641 8.408 1.00 94.56 211 GLY A N 1
ATOM 1558 C CA . GLY A 1 211 ? -1.267 -13.362 7.730 1.00 94.56 211 GLY A CA 1
ATOM 1559 C C . GLY A 1 211 ? -1.479 -12.143 8.630 1.00 94.56 211 GLY A C 1
ATOM 1560 O O . GLY A 1 211 ? -1.278 -12.166 9.846 1.00 94.56 211 GLY A O 1
ATOM 1561 N N . LEU A 1 212 ? -1.936 -11.066 7.995 1.00 97.25 212 LEU A N 1
ATOM 1562 C CA . LEU A 1 212 ? -2.342 -9.799 8.591 1.00 97.25 212 LEU A CA 1
ATOM 1563 C C . LEU A 1 212 ? -3.822 -9.556 8.284 1.00 97.25 212 LEU A C 1
ATOM 1565 O O . LEU A 1 212 ? -4.218 -9.516 7.119 1.00 97.25 212 LEU A O 1
ATOM 1569 N N . GLU A 1 213 ? -4.632 -9.359 9.318 1.00 98.38 213 GLU A N 1
ATOM 1570 C CA . GLU A 1 213 ? -6.004 -8.868 9.196 1.00 98.38 213 GLU A CA 1
ATOM 1571 C C . GLU A 1 213 ? -6.010 -7.342 9.366 1.00 98.38 213 GLU A C 1
ATOM 1573 O O . GLU A 1 213 ? -5.410 -6.820 10.305 1.00 98.38 213 GLU A O 1
ATOM 1578 N N . ILE A 1 214 ? -6.675 -6.625 8.459 1.00 98.75 214 ILE A N 1
ATOM 1579 C CA . ILE A 1 214 ? -6.822 -5.164 8.495 1.00 98.75 214 ILE A CA 1
ATOM 1580 C C . ILE A 1 214 ? -8.313 -4.838 8.538 1.00 98.75 214 ILE A C 1
ATOM 1582 O O . ILE A 1 214 ? -9.073 -5.304 7.687 1.00 98.75 214 ILE A O 1
ATOM 1586 N N . HIS A 1 215 ? -8.728 -4.025 9.508 1.00 98.56 215 HIS A N 1
ATOM 1587 C CA . HIS A 1 215 ? -10.061 -3.437 9.541 1.00 98.56 215 HIS A CA 1
ATOM 1588 C C . HIS A 1 215 ? -9.967 -1.998 9.035 1.00 98.56 215 HIS A C 1
ATOM 1590 O O . HIS A 1 215 ? -9.476 -1.112 9.737 1.00 98.56 215 HIS A O 1
ATOM 1596 N N . GLY A 1 216 ? -10.372 -1.803 7.783 1.00 98.12 216 GLY A N 1
ATOM 1597 C CA . GLY A 1 216 ? -10.352 -0.513 7.119 1.00 98.12 216 GLY A CA 1
ATOM 1598 C C . GLY A 1 216 ? -11.651 0.258 7.318 1.00 98.12 216 GLY A C 1
ATOM 1599 O O . GLY A 1 216 ? -12.746 -0.307 7.393 1.00 98.12 216 GLY A O 1
ATOM 1600 N N . THR A 1 217 ? -11.497 1.573 7.413 1.00 96.88 217 THR A N 1
ATOM 1601 C CA . THR A 1 217 ? -12.540 2.550 7.762 1.00 96.88 217 THR A CA 1
ATOM 1602 C C . THR A 1 217 ? -12.667 3.645 6.701 1.00 96.88 217 THR A C 1
ATOM 1604 O O . THR A 1 217 ? -13.231 4.701 6.967 1.00 96.88 217 THR A O 1
ATOM 1607 N N . GLY A 1 218 ? -12.070 3.447 5.521 1.00 95.25 218 GLY A N 1
ATOM 1608 C CA . GLY A 1 218 ? -12.008 4.439 4.440 1.00 95.25 218 GLY A CA 1
ATOM 1609 C C . GLY A 1 218 ? -10.962 5.544 4.651 1.00 95.25 218 GLY A C 1
ATOM 1610 O O . GLY A 1 218 ? -10.433 6.074 3.676 1.00 95.25 218 GLY A O 1
ATOM 1611 N N . ALA A 1 219 ? -10.614 5.850 5.904 1.00 96.19 219 ALA A N 1
ATOM 1612 C CA . ALA A 1 219 ? -9.641 6.873 6.280 1.00 96.19 219 ALA A CA 1
ATOM 1613 C C . ALA A 1 219 ? -8.811 6.488 7.521 1.00 96.19 219 ALA A C 1
ATOM 1615 O O . ALA A 1 219 ? -9.223 5.661 8.336 1.00 96.19 219 ALA A O 1
ATOM 1616 N N . LEU A 1 220 ? -7.657 7.142 7.665 1.00 97.88 220 LEU A N 1
ATOM 1617 C CA . LEU A 1 220 ? -6.7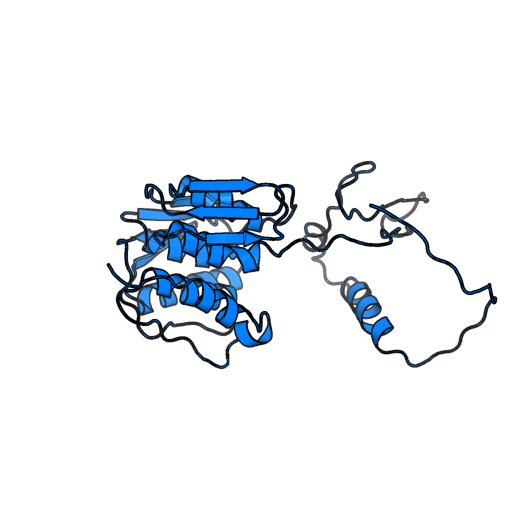84 7.151 8.843 1.00 97.88 220 LEU A CA 1
ATOM 1618 C C . LEU A 1 220 ? -6.851 8.523 9.540 1.00 97.88 220 LEU A C 1
ATOM 1620 O O . LEU A 1 220 ? -7.271 9.514 8.947 1.00 97.88 220 LEU A O 1
ATOM 1624 N N . VAL A 1 221 ? -6.397 8.611 10.790 1.00 97.94 221 VAL A N 1
ATOM 1625 C CA . VAL A 1 221 ? -6.368 9.880 11.544 1.00 97.94 221 VAL A CA 1
ATOM 1626 C C . VAL A 1 221 ? -5.181 10.754 11.129 1.00 97.94 221 VAL A C 1
ATOM 1628 O O . VAL A 1 221 ? -5.303 11.978 11.088 1.00 97.94 221 VAL A O 1
ATOM 1631 N N . GLY A 1 222 ? -4.039 10.140 10.809 1.00 95.94 222 GLY A N 1
ATOM 1632 C CA . GLY A 1 222 ? -2.757 10.827 10.621 1.00 95.94 222 GLY A CA 1
ATOM 1633 C C . GLY A 1 222 ? -1.953 10.934 11.922 1.00 95.94 222 GLY A C 1
ATOM 1634 O O . GLY A 1 222 ? -2.182 10.176 12.862 1.00 95.94 222 GLY A O 1
ATOM 1635 N N . GLY A 1 223 ? -1.000 11.866 11.982 1.00 96.12 223 GLY A N 1
ATOM 1636 C CA . GLY A 1 223 ? -0.076 12.032 13.109 1.00 96.12 223 GLY A CA 1
ATOM 1637 C C . GLY A 1 223 ? 1.325 11.479 12.833 1.00 96.12 223 GLY A C 1
ATOM 1638 O O . GLY A 1 223 ? 1.739 11.325 11.684 1.00 96.12 223 GLY A O 1
ATOM 1639 N N . LYS A 1 224 ? 2.100 11.221 13.891 1.00 96.44 224 LYS A N 1
ATOM 1640 C CA . LYS A 1 224 ? 3.507 10.821 13.764 1.00 96.44 224 LYS A CA 1
ATOM 1641 C C . LYS A 1 224 ? 3.650 9.340 13.423 1.00 96.44 224 LYS A C 1
ATOM 1643 O O . LYS A 1 224 ? 3.448 8.483 14.281 1.00 96.44 224 LYS A O 1
ATOM 1648 N N . ALA A 1 225 ? 4.077 9.060 12.194 1.00 94.12 225 ALA A N 1
ATOM 1649 C CA . ALA A 1 225 ? 4.287 7.705 11.709 1.00 94.12 225 ALA A CA 1
ATOM 1650 C C . ALA A 1 225 ? 5.402 6.996 12.493 1.00 94.12 225 ALA A C 1
ATOM 1652 O O . ALA A 1 225 ? 6.546 7.459 12.535 1.00 94.12 225 ALA A O 1
ATOM 1653 N N . GLN A 1 226 ? 5.087 5.842 13.085 1.00 90.12 226 GLN A N 1
ATOM 1654 C CA . GLN A 1 226 ? 6.095 4.948 13.655 1.00 90.12 226 GLN A CA 1
ATOM 1655 C C . GLN A 1 226 ? 6.772 4.139 12.544 1.00 90.12 226 GLN A C 1
ATOM 1657 O O . GLN A 1 226 ? 6.380 3.017 12.238 1.00 90.12 226 GLN A O 1
ATOM 1662 N N . VAL A 1 227 ? 7.797 4.737 11.936 1.00 84.25 227 VAL A N 1
ATOM 1663 C CA . VAL A 1 227 ? 8.685 4.095 10.957 1.00 84.25 227 VAL A CA 1
ATOM 1664 C C . VAL A 1 227 ? 10.103 3.962 11.512 1.00 84.25 227 VAL A C 1
ATOM 1666 O O . VAL A 1 227 ? 10.594 4.841 12.220 1.00 84.25 227 VAL A O 1
ATOM 1669 N N . ASN A 1 228 ? 10.758 2.852 11.184 1.00 83.00 228 ASN A N 1
ATOM 1670 C CA . ASN A 1 228 ? 12.196 2.632 11.349 1.00 83.00 228 ASN A CA 1
ATOM 1671 C C . ASN A 1 228 ? 12.918 2.925 10.012 1.00 83.00 228 ASN A C 1
ATOM 1673 O O . ASN A 1 228 ? 12.308 3.431 9.074 1.00 83.00 228 ASN A O 1
ATOM 1677 N N . GLU A 1 229 ? 14.200 2.567 9.896 1.00 85.88 229 GLU A N 1
ATOM 1678 C CA . GLU A 1 229 ? 14.993 2.665 8.651 1.00 85.88 229 GLU A CA 1
ATOM 1679 C C . GLU A 1 229 ? 14.566 1.657 7.546 1.00 85.88 229 GLU A C 1
ATOM 1681 O O . GLU A 1 229 ? 15.365 1.321 6.673 1.00 85.88 229 GLU A O 1
ATOM 1686 N N . ASP A 1 230 ? 13.328 1.144 7.559 1.00 90.75 230 ASP A N 1
ATOM 1687 C CA . ASP A 1 230 ? 12.808 0.249 6.518 1.00 90.75 230 ASP A CA 1
ATOM 1688 C C . ASP A 1 230 ? 12.114 1.037 5.387 1.00 90.75 230 ASP A C 1
ATOM 1690 O O . ASP A 1 230 ? 11.143 1.761 5.637 1.00 90.75 230 ASP A O 1
ATOM 1694 N N . PRO A 1 231 ? 12.558 0.896 4.123 1.00 90.94 231 PRO A N 1
ATOM 1695 C CA . PRO A 1 231 ? 12.005 1.668 3.014 1.00 90.94 231 PRO A CA 1
ATOM 1696 C C . PRO A 1 231 ? 10.561 1.285 2.667 1.00 90.94 231 PRO A C 1
ATOM 1698 O O . PRO A 1 231 ? 9.801 2.150 2.228 1.00 90.94 231 PRO A O 1
ATOM 1701 N N . ASP A 1 232 ? 10.148 0.033 2.894 1.00 93.38 232 ASP A N 1
ATOM 1702 C CA . ASP A 1 232 ? 8.786 -0.412 2.586 1.00 93.38 232 ASP A CA 1
ATOM 1703 C C . ASP A 1 232 ? 7.790 0.264 3.547 1.00 93.38 232 ASP A C 1
ATOM 1705 O O . ASP A 1 232 ? 6.735 0.745 3.127 1.00 93.38 232 ASP A O 1
ATOM 1709 N N . LEU A 1 233 ? 8.153 0.363 4.834 1.00 95.00 233 LEU A N 1
ATOM 1710 C CA . LEU A 1 233 ? 7.352 1.050 5.855 1.00 95.00 233 LEU A CA 1
ATOM 1711 C C . LEU A 1 233 ? 7.326 2.568 5.656 1.00 95.00 233 LEU A C 1
ATOM 1713 O O . LEU A 1 233 ? 6.278 3.184 5.846 1.00 95.00 233 LEU A O 1
ATOM 1717 N N . MET A 1 234 ? 8.428 3.184 5.216 1.00 94.25 234 MET A N 1
ATOM 1718 C CA . MET A 1 234 ? 8.422 4.613 4.886 1.00 94.25 234 MET A CA 1
ATOM 1719 C C . MET A 1 234 ? 7.536 4.931 3.676 1.00 94.25 234 MET A C 1
ATOM 1721 O O . MET A 1 234 ? 6.773 5.897 3.726 1.00 94.25 234 MET A O 1
ATOM 1725 N N . MET A 1 235 ? 7.565 4.120 2.611 1.00 94.81 235 MET A N 1
ATOM 1726 C CA . MET A 1 235 ? 6.646 4.310 1.479 1.00 94.81 235 MET A CA 1
ATOM 1727 C C . MET A 1 235 ? 5.187 4.059 1.878 1.00 94.81 235 MET A C 1
ATOM 1729 O O . MET A 1 235 ? 4.304 4.771 1.406 1.00 94.81 235 MET A O 1
ATOM 1733 N N . ALA A 1 236 ? 4.926 3.112 2.784 1.00 97.12 236 ALA A N 1
ATOM 1734 C CA . ALA A 1 236 ? 3.596 2.898 3.352 1.00 97.12 236 ALA A CA 1
ATOM 1735 C C . ALA A 1 236 ? 3.117 4.094 4.194 1.00 97.12 236 ALA A C 1
ATOM 1737 O O . ALA A 1 236 ? 1.969 4.507 4.057 1.00 97.12 236 ALA A O 1
ATOM 1738 N N . ALA A 1 237 ? 3.988 4.711 4.999 1.00 96.50 237 ALA A N 1
ATOM 1739 C CA . ALA A 1 237 ? 3.664 5.932 5.738 1.00 96.50 237 ALA A CA 1
ATOM 1740 C C . ALA A 1 237 ? 3.376 7.122 4.804 1.00 96.50 237 ALA A C 1
ATOM 1742 O O . ALA A 1 237 ? 2.450 7.892 5.052 1.00 96.50 237 ALA A O 1
ATOM 1743 N N . VAL A 1 238 ? 4.124 7.254 3.702 1.00 94.81 238 VAL A N 1
ATOM 1744 C CA . VAL A 1 238 ? 3.854 8.276 2.678 1.00 94.81 238 VAL A CA 1
ATOM 1745 C C . VAL A 1 238 ? 2.524 8.000 1.963 1.00 94.81 238 VAL A C 1
ATOM 1747 O O . VAL A 1 238 ? 1.722 8.914 1.807 1.00 94.81 238 VAL A O 1
ATOM 1750 N N . LEU A 1 239 ? 2.223 6.745 1.616 1.00 96.56 239 LEU A N 1
ATOM 1751 C CA . LEU A 1 239 ? 0.917 6.353 1.072 1.00 96.56 239 LEU A CA 1
ATOM 1752 C C . LEU A 1 239 ? -0.232 6.627 2.056 1.00 96.56 239 LEU A C 1
ATOM 1754 O O . LEU A 1 239 ? -1.305 7.061 1.640 1.00 96.56 239 LEU A O 1
ATOM 1758 N N . ALA A 1 240 ? -0.016 6.435 3.359 1.00 97.00 240 ALA A N 1
ATOM 1759 C CA . ALA A 1 240 ? -1.032 6.679 4.380 1.00 97.00 240 ALA A CA 1
ATOM 1760 C C . ALA A 1 240 ? -1.496 8.147 4.404 1.00 97.00 240 ALA A C 1
ATOM 1762 O O . ALA A 1 240 ? -2.656 8.412 4.723 1.00 97.00 240 ALA A O 1
ATOM 1763 N N . SER A 1 241 ? -0.655 9.102 3.979 1.00 94.81 241 SER A N 1
ATOM 1764 C CA . SER A 1 241 ? -1.037 10.518 3.875 1.00 94.81 241 SER A CA 1
ATOM 1765 C C . SER A 1 241 ? -2.109 10.798 2.813 1.00 94.81 241 SER A C 1
ATOM 1767 O O . SER A 1 241 ? -2.693 11.877 2.825 1.00 94.81 241 SER A O 1
ATOM 1769 N N . VAL A 1 242 ? -2.377 9.864 1.893 1.00 94.06 242 VAL A N 1
ATOM 1770 C CA . VAL A 1 242 ? -3.454 9.975 0.886 1.00 94.06 242 VAL A CA 1
ATOM 1771 C C . VAL A 1 242 ? -4.835 9.811 1.520 1.00 94.06 242 VAL A C 1
ATOM 1773 O O . VAL A 1 242 ? -5.796 10.402 1.043 1.00 94.06 242 VAL A O 1
ATOM 1776 N N . ILE A 1 243 ? -4.923 9.017 2.590 1.00 94.94 243 ILE A N 1
ATOM 1777 C CA . ILE A 1 243 ? -6.177 8.640 3.260 1.00 94.94 243 ILE A CA 1
ATOM 1778 C C . ILE A 1 243 ? -6.272 9.167 4.696 1.00 94.94 243 ILE A C 1
ATOM 1780 O O . ILE A 1 243 ? -7.196 8.806 5.417 1.00 94.94 243 ILE A O 1
ATOM 1784 N N . SER A 1 244 ? -5.310 9.976 5.145 1.00 96.00 244 SER A N 1
ATOM 1785 C CA . SER A 1 244 ? -5.306 10.527 6.504 1.00 96.00 244 SER A CA 1
ATOM 1786 C C . SER A 1 244 ? -6.046 11.862 6.570 1.00 96.00 244 SER A C 1
ATOM 1788 O O . SER A 1 244 ? -5.766 12.756 5.774 1.00 96.00 244 SER A O 1
ATOM 1790 N N . THR A 1 245 ? -6.939 12.027 7.549 1.00 95.50 245 THR A N 1
ATOM 1791 C CA . THR A 1 245 ? -7.684 13.282 7.778 1.00 95.50 245 THR A CA 1
ATOM 1792 C C . THR A 1 245 ? -6.822 14.396 8.379 1.00 95.50 245 THR A C 1
ATOM 1794 O O . THR A 1 245 ? -7.216 15.559 8.365 1.00 95.50 245 THR A O 1
ATOM 1797 N N . SER A 1 246 ? -5.650 14.051 8.919 1.00 95.12 246 SER A N 1
ATOM 1798 C CA . SER A 1 246 ? -4.636 14.987 9.417 1.00 95.12 246 SER A CA 1
ATOM 1799 C C . SER A 1 246 ? -3.273 14.680 8.779 1.00 95.12 246 SER A C 1
ATOM 1801 O O . SER A 1 246 ? -3.056 13.559 8.308 1.00 95.12 246 SER A O 1
ATOM 1803 N N . PRO A 1 247 ? -2.313 15.626 8.789 1.00 94.50 247 PRO A N 1
ATOM 1804 C CA . PRO A 1 247 ? -0.973 15.391 8.258 1.00 94.50 247 PRO A CA 1
ATOM 1805 C C . PRO A 1 247 ? -0.280 14.171 8.882 1.00 94.50 247 PRO A C 1
ATOM 1807 O O . PRO A 1 247 ? -0.363 13.947 10.090 1.00 94.50 247 PRO A O 1
ATOM 1810 N N . VAL A 1 248 ? 0.449 13.414 8.058 1.00 95.44 248 VAL A N 1
ATOM 1811 C CA . VAL A 1 248 ? 1.331 12.330 8.513 1.00 95.44 248 VAL A CA 1
ATOM 1812 C C . VAL A 1 248 ? 2.751 12.879 8.653 1.00 95.44 248 VAL A C 1
ATOM 1814 O O . VAL A 1 248 ? 3.357 13.306 7.669 1.00 95.44 248 VAL A O 1
ATOM 1817 N N . GLU A 1 249 ? 3.295 12.880 9.869 1.00 93.75 249 GLU A N 1
ATOM 1818 C CA . GLU A 1 249 ? 4.669 13.315 10.122 1.00 93.75 249 GLU A CA 1
ATOM 1819 C C . GLU A 1 249 ? 5.644 12.158 9.891 1.00 93.75 249 GLU A C 1
ATOM 1821 O O . GLU A 1 249 ? 5.579 11.123 10.557 1.00 93.75 249 GLU A O 1
ATOM 1826 N N . ILE A 1 250 ? 6.576 12.363 8.961 1.00 89.94 250 ILE A N 1
ATOM 1827 C CA . ILE A 1 250 ? 7.623 11.410 8.576 1.00 89.94 250 ILE A CA 1
ATOM 1828 C C . ILE A 1 250 ? 8.967 12.148 8.673 1.00 89.94 250 ILE A C 1
ATOM 1830 O O . ILE A 1 250 ? 9.023 13.317 8.268 1.00 89.94 250 ILE A O 1
ATOM 1834 N N . PRO A 1 251 ? 10.045 11.523 9.190 1.00 84.81 251 PRO A N 1
ATOM 1835 C CA . PRO A 1 251 ? 11.375 12.133 9.233 1.00 84.81 251 PRO A CA 1
ATOM 1836 C C . PRO A 1 251 ? 11.802 12.726 7.880 1.00 84.81 251 PRO A C 1
ATOM 1838 O O . PRO A 1 251 ? 11.488 12.179 6.826 1.00 84.81 251 PRO A O 1
ATOM 1841 N N . LYS A 1 252 ? 12.490 13.876 7.907 1.00 75.19 252 LYS A N 1
ATOM 1842 C CA . LYS A 1 252 ? 12.968 14.557 6.685 1.00 75.19 252 LYS A CA 1
ATOM 1843 C C . LYS A 1 252 ? 14.282 13.989 6.153 1.00 75.19 252 LYS A C 1
ATOM 1845 O O . LYS A 1 252 ? 14.488 14.009 4.946 1.00 75.19 252 LYS A O 1
ATOM 1850 N N . ASP A 1 253 ? 15.157 13.559 7.055 1.00 78.31 253 ASP A N 1
ATOM 1851 C CA . ASP A 1 253 ? 16.363 12.800 6.735 1.00 78.31 253 ASP A CA 1
ATOM 1852 C C . ASP A 1 253 ? 16.018 11.334 6.986 1.00 78.31 253 ASP A C 1
ATOM 1854 O O . ASP A 1 253 ? 15.816 10.927 8.130 1.00 78.31 253 ASP A O 1
ATOM 1858 N N . ASP A 1 254 ? 15.772 10.606 5.902 1.00 81.69 254 ASP A N 1
ATOM 1859 C CA . ASP A 1 254 ? 15.140 9.292 5.917 1.00 81.69 254 ASP A CA 1
ATOM 1860 C C . ASP A 1 254 ? 15.750 8.382 4.837 1.00 81.69 254 ASP A C 1
ATOM 1862 O O . ASP A 1 254 ? 16.443 8.845 3.920 1.00 81.69 254 ASP A O 1
ATOM 1866 N N . ILE A 1 255 ? 15.532 7.064 4.929 1.00 85.38 255 ILE A N 1
ATOM 1867 C CA . ILE A 1 255 ? 16.173 6.135 3.988 1.00 85.38 255 ILE A CA 1
ATOM 1868 C C . ILE A 1 255 ? 15.690 6.357 2.546 1.00 85.38 255 ILE A C 1
ATOM 1870 O O . ILE A 1 255 ? 16.481 6.196 1.614 1.00 85.38 255 ILE A O 1
ATOM 1874 N N . LEU A 1 256 ? 14.445 6.815 2.348 1.00 82.25 256 LEU A N 1
ATOM 1875 C CA . LEU A 1 256 ? 13.900 7.141 1.025 1.00 82.25 256 LEU A CA 1
ATOM 1876 C C . LEU A 1 256 ? 14.691 8.256 0.338 1.00 82.25 256 LEU A C 1
ATOM 1878 O O . LEU A 1 256 ? 15.042 8.120 -0.830 1.00 82.25 256 LEU A O 1
ATOM 1882 N N . THR A 1 257 ? 15.056 9.311 1.064 1.00 78.75 257 THR A N 1
ATOM 1883 C CA . THR A 1 257 ? 15.865 10.425 0.543 1.00 78.75 257 THR A CA 1
ATOM 1884 C C . THR A 1 257 ? 17.257 9.964 0.089 1.00 78.75 257 THR A C 1
ATOM 1886 O O . THR A 1 257 ? 17.852 10.569 -0.803 1.00 78.75 257 THR A O 1
ATOM 1889 N N . ARG A 1 258 ? 17.766 8.854 0.645 1.00 82.06 258 ARG A N 1
ATOM 1890 C CA . ARG A 1 258 ? 19.058 8.252 0.276 1.00 82.06 258 ARG A CA 1
ATOM 1891 C C . ARG A 1 258 ? 18.969 7.276 -0.901 1.00 82.06 258 ARG A C 1
ATOM 1893 O O . ARG A 1 258 ? 19.896 7.248 -1.707 1.00 82.06 258 ARG A O 1
ATOM 1900 N N . ILE A 1 259 ? 17.907 6.468 -0.995 1.00 81.56 259 ILE A N 1
ATOM 1901 C CA . ILE A 1 259 ? 17.775 5.412 -2.025 1.00 81.56 259 ILE A CA 1
ATOM 1902 C C . ILE A 1 259 ? 16.969 5.850 -3.255 1.00 81.56 259 ILE A C 1
ATOM 1904 O O . ILE A 1 259 ? 17.228 5.366 -4.353 1.00 81.56 259 ILE A O 1
ATOM 1908 N N . PHE A 1 260 ? 16.037 6.791 -3.092 1.00 81.75 260 PHE A N 1
ATOM 1909 C CA . PHE A 1 260 ? 15.232 7.375 -4.164 1.00 81.75 260 PHE A CA 1
ATOM 1910 C C . PHE A 1 260 ? 15.093 8.899 -3.946 1.00 81.75 260 PHE A C 1
ATOM 1912 O O . PHE A 1 260 ? 14.025 9.387 -3.569 1.00 81.75 260 PHE A O 1
ATOM 1919 N N . PRO A 1 261 ? 16.157 9.692 -4.202 1.00 82.25 261 PRO A N 1
ATOM 1920 C CA . PRO A 1 261 ? 16.220 11.105 -3.804 1.00 82.25 261 PRO A CA 1
ATOM 1921 C C . PRO A 1 261 ? 15.116 12.006 -4.378 1.00 82.25 261 PRO A C 1
ATOM 1923 O O . PRO A 1 261 ? 14.786 13.035 -3.793 1.00 82.25 261 PRO A O 1
ATOM 1926 N N . THR A 1 262 ? 14.527 11.639 -5.520 1.00 84.31 262 THR A N 1
ATOM 1927 C CA . THR A 1 262 ? 13.426 12.386 -6.145 1.00 84.31 262 THR A CA 1
ATOM 1928 C C . THR A 1 262 ? 12.034 11.949 -5.679 1.00 84.31 262 THR A C 1
ATOM 1930 O O . THR A 1 262 ? 11.076 12.652 -5.989 1.00 84.31 262 THR A O 1
ATOM 1933 N N . PHE A 1 263 ? 11.894 10.870 -4.894 1.00 85.69 263 PHE A N 1
ATOM 1934 C CA . PHE A 1 263 ? 10.601 10.297 -4.483 1.00 85.69 263 PHE A CA 1
ATOM 1935 C C . PHE A 1 263 ? 9.623 11.344 -3.946 1.00 85.69 263 PHE A C 1
ATOM 1937 O O . PHE A 1 263 ? 8.510 11.476 -4.446 1.00 85.69 263 PHE A O 1
ATOM 1944 N N . ARG A 1 264 ? 10.061 12.150 -2.969 1.00 84.25 264 ARG A N 1
ATOM 1945 C CA . ARG A 1 264 ? 9.235 13.198 -2.345 1.00 84.25 264 ARG A CA 1
ATOM 1946 C C . ARG A 1 264 ? 8.854 14.310 -3.328 1.00 84.25 264 ARG A C 1
ATOM 1948 O O . ARG A 1 264 ? 7.764 14.863 -3.228 1.00 84.25 264 ARG A O 1
ATOM 1955 N N . ALA A 1 265 ? 9.725 14.628 -4.287 1.00 85.75 265 ALA A N 1
ATOM 1956 C CA . ALA A 1 265 ? 9.435 15.619 -5.320 1.00 85.75 265 ALA A CA 1
ATOM 1957 C C . ALA A 1 265 ? 8.392 15.102 -6.323 1.00 85.75 265 ALA A C 1
ATOM 1959 O O . ALA A 1 265 ? 7.489 15.852 -6.684 1.00 85.75 265 ALA A O 1
ATOM 1960 N N . GLU A 1 266 ? 8.477 13.831 -6.728 1.00 86.75 266 GLU A N 1
ATOM 1961 C CA . GLU A 1 266 ? 7.468 13.184 -7.576 1.00 86.75 266 GLU A CA 1
ATOM 1962 C C . GLU A 1 266 ? 6.134 13.005 -6.836 1.00 86.75 266 GLU A C 1
ATOM 1964 O O . GLU A 1 266 ? 5.080 13.312 -7.386 1.00 86.75 266 GLU A O 1
ATOM 1969 N N . TRP A 1 267 ? 6.163 12.604 -5.562 1.00 87.88 267 TRP A N 1
ATOM 1970 C CA . TRP A 1 267 ? 4.964 12.461 -4.730 1.00 87.88 267 TRP A CA 1
ATOM 1971 C C . TRP A 1 267 ? 4.188 13.775 -4.602 1.00 87.88 267 TRP A C 1
ATOM 1973 O O . TRP A 1 267 ? 2.979 13.822 -4.822 1.00 87.88 267 TRP A O 1
ATOM 1983 N N . ASN A 1 268 ? 4.894 14.878 -4.341 1.00 85.62 268 ASN A N 1
ATOM 1984 C CA . ASN A 1 268 ? 4.283 16.202 -4.229 1.00 85.62 268 ASN A CA 1
ATOM 1985 C C . ASN A 1 268 ? 3.670 16.706 -5.553 1.00 85.62 268 ASN A C 1
ATOM 1987 O O . ASN A 1 268 ? 2.789 17.565 -5.522 1.00 85.62 268 ASN A O 1
ATOM 1991 N N . ARG A 1 269 ? 4.083 16.177 -6.719 1.00 84.12 269 ARG A N 1
ATOM 1992 C CA . ARG A 1 269 ? 3.460 16.510 -8.017 1.00 84.12 269 ARG A CA 1
ATOM 1993 C C . ARG A 1 269 ? 2.078 15.894 -8.198 1.00 84.12 269 ARG A C 1
ATOM 1995 O O . ARG A 1 269 ? 1.344 16.374 -9.056 1.00 84.12 269 ARG A O 1
ATOM 2002 N N . LEU A 1 270 ? 1.705 14.880 -7.412 1.00 76.75 270 LEU A N 1
ATOM 2003 C CA . LEU A 1 270 ? 0.399 14.229 -7.542 1.00 76.75 270 LEU A CA 1
ATOM 2004 C C . LEU A 1 270 ? -0.780 15.171 -7.239 1.00 76.75 270 LEU A C 1
ATOM 2006 O O . LEU A 1 270 ? -1.892 14.866 -7.660 1.00 76.75 270 LEU A O 1
ATOM 2010 N N . GLN A 1 271 ? -0.551 16.295 -6.536 1.00 63.69 271 GLN A N 1
ATOM 2011 C CA . GLN A 1 271 ? -1.571 17.306 -6.198 1.00 63.69 271 GLN A CA 1
ATOM 2012 C C . GLN A 1 271 ? -2.896 16.672 -5.737 1.00 63.69 271 GLN A C 1
ATOM 2014 O O . GLN A 1 271 ? -3.987 16.987 -6.230 1.00 63.69 271 GLN A O 1
ATOM 2019 N N . ILE A 1 272 ? -2.766 15.715 -4.814 1.00 60.91 272 ILE A N 1
ATOM 2020 C CA . ILE A 1 272 ? -3.890 15.010 -4.209 1.00 60.91 272 ILE A CA 1
ATOM 2021 C C . ILE A 1 272 ? -4.598 16.010 -3.299 1.00 60.91 272 ILE A C 1
ATOM 2023 O O . ILE A 1 272 ? -4.085 16.353 -2.234 1.00 60.91 272 ILE A O 1
ATOM 2027 N N . ASP A 1 273 ? -5.756 16.500 -3.741 1.00 47.41 273 ASP A N 1
ATOM 2028 C CA . ASP A 1 273 ? -6.606 17.360 -2.923 1.00 47.41 273 ASP A CA 1
ATOM 2029 C C . ASP A 1 273 ? -7.045 16.565 -1.687 1.00 47.41 273 ASP A C 1
ATOM 2031 O O . ASP A 1 273 ? -7.814 15.612 -1.808 1.00 47.41 273 ASP A O 1
ATOM 2035 N N . GLN A 1 274 ? -6.589 16.964 -0.498 1.00 43.34 274 GLN A N 1
ATOM 2036 C CA . GLN A 1 274 ? -6.976 16.342 0.779 1.00 43.34 274 GLN A CA 1
ATOM 2037 C C . GLN A 1 274 ? -8.397 16.730 1.239 1.00 43.34 274 GLN A C 1
ATOM 2039 O O . GLN A 1 274 ? -8.717 16.651 2.419 1.00 43.34 274 GLN A O 1
ATOM 2044 N N . ASN A 1 275 ? -9.258 17.154 0.312 1.00 28.06 275 ASN A N 1
ATOM 2045 C CA . ASN A 1 275 ? -10.640 17.510 0.604 1.00 28.06 275 ASN A CA 1
ATOM 2046 C C . ASN A 1 275 ? -11.532 16.268 0.458 1.00 28.06 275 ASN A C 1
ATOM 2048 O O . ASN A 1 275 ? -11.902 15.886 -0.657 1.00 28.06 275 ASN A O 1
ATOM 2052 N N . HIS A 1 276 ? -11.875 15.659 1.591 1.00 34.75 276 HIS A N 1
ATOM 2053 C CA . HIS A 1 276 ? -13.140 14.956 1.826 1.00 34.75 276 HIS A CA 1
ATOM 2054 C C . HIS A 1 276 ? -13.811 15.623 3.031 1.00 34.75 276 HIS A C 1
ATOM 2056 O O . HIS A 1 276 ? -13.078 15.910 4.003 1.00 34.75 276 HIS A O 1
#

pLDDT: mean 73.48, std 27.83, range [20.92, 98.75]